Protein AF-A0A945G3K4-F1 (afdb_monomer_lite)

Radius of gyration: 19.33 Å; chains: 1; bounding box: 49×46×49 Å

Secondary structure (DSSP, 8-state):
-HHHHHH-HHHHHHHHHHHHHHHHHHHHHTT-TT-PPPEEEEEEEEEEEEGGG-STTBTTB--HHHHHHHHHHHHHHHTT-STTTTS-S--TTGGGEE---EEEEEESB-TTS-B--SEEEEEES-S-EETT----TT---STTGGG-GGGTS-PPP-TTT-EEEEEE-EEP-TTS----EEE--S---BSSSS-B-GGG-SEEEETTSSSSSTT--S-STHHHHHHHHHTTPPPSSB--SSS--S--SSSS-SSS---B--TTS-S--SBP-TT-----S--BTTTBSS-----TTBTTS--BS--BEEHHHHHHHHHHHHTTTHHHHT----EE-

Foldseek 3Di:
DVVVCVVDVQLVVLLVVLLVLLVVVCVVCVPVPPDDAAFEFEAAEEQEEAPVQPDELGDSNDHPVLLVQLQVQLQCQQQVVDPCPPPHQACQCSVQFDHLNYHYFAFQAALVGDGDRRYHYFHFNDPAFELPQCDDDPDRGRNCLLCDVVSRHHWDGPLLAYAYEYETAYDADPVRHDDQKAAAAFRQDCQDPVGHPCSRHHMYGYNLLAGDDSNRDADSLSNVQRVLRSLHDAALEDPDPPDLDQDDRPPQFLSFGGHYLPDSPGFAAEADHNPDFAQRDACPPVSDPGRGGGQCLDSSGNYGNRRGDGNSSSSSSVSSCVPRSVSSSVRPRDGDD

Structure (mmCIF, N/CA/C/O backbone):
data_AF-A0A945G3K4-F1
#
_entry.id   AF-A0A945G3K4-F1
#
loop_
_atom_site.group_PDB
_atom_site.id
_atom_site.type_symbol
_atom_site.label_atom_id
_atom_site.label_alt_id
_atom_site.label_comp_id
_atom_site.label_asym_id
_atom_site.label_entity_id
_atom_site.label_seq_id
_atom_site.pdbx_PDB_ins_code
_atom_site.Cartn_x
_atom_site.Cartn_y
_atom_site.Cartn_z
_atom_site.occupancy
_atom_site.B_iso_or_equiv
_atom_site.auth_seq_id
_atom_site.auth_comp_id
_atom_site.auth_asym_id
_atom_site.auth_atom_id
_atom_site.pdbx_PDB_model_num
ATOM 1 N N . MET A 1 1 ? 7.739 9.236 4.689 1.00 54.53 1 MET A N 1
ATOM 2 C CA . MET A 1 1 ? 8.440 8.050 5.243 1.00 54.53 1 MET A CA 1
ATOM 3 C C . MET A 1 1 ? 9.966 8.153 5.169 1.00 54.53 1 MET A C 1
ATOM 5 O O . MET A 1 1 ? 10.605 7.897 6.183 1.00 54.53 1 MET A O 1
ATOM 9 N N . ASN A 1 2 ? 10.562 8.560 4.041 1.00 58.28 2 ASN A N 1
ATOM 10 C CA . ASN A 1 2 ? 12.029 8.626 3.892 1.00 58.28 2 ASN A CA 1
ATOM 11 C C . ASN A 1 2 ? 12.730 9.495 4.945 1.00 58.28 2 ASN A C 1
ATOM 13 O O . ASN A 1 2 ? 13.767 9.113 5.476 1.00 58.28 2 ASN A O 1
ATOM 17 N N . ASN A 1 3 ? 12.067 10.560 5.392 1.00 65.62 3 ASN A N 1
ATOM 18 C CA . ASN A 1 3 ? 12.519 11.393 6.505 1.00 65.62 3 ASN A CA 1
ATOM 19 C C . ASN A 1 3 ? 12.708 10.621 7.836 1.00 65.62 3 ASN A C 1
ATOM 21 O O . ASN A 1 3 ? 13.611 10.939 8.603 1.00 65.62 3 ASN A O 1
ATOM 25 N N . GLU A 1 4 ? 11.883 9.605 8.140 1.00 72.81 4 GLU A N 1
ATOM 26 C CA . GLU A 1 4 ? 12.076 8.787 9.352 1.00 72.81 4 GLU A CA 1
ATOM 27 C C . GLU A 1 4 ? 13.235 7.792 9.196 1.00 72.81 4 GLU A C 1
ATOM 29 O O . GLU A 1 4 ? 13.971 7.590 10.158 1.00 72.81 4 GLU A O 1
ATOM 34 N N . ILE A 1 5 ? 13.433 7.207 8.007 1.00 77.69 5 ILE A N 1
ATOM 35 C CA . ILE A 1 5 ? 14.582 6.325 7.723 1.00 77.69 5 ILE A CA 1
ATOM 36 C C . ILE A 1 5 ? 15.894 7.116 7.813 1.00 77.69 5 ILE A C 1
ATOM 38 O O . ILE A 1 5 ? 16.845 6.664 8.438 1.00 77.69 5 ILE A O 1
ATOM 42 N N . GLU A 1 6 ? 15.940 8.327 7.254 1.00 74.38 6 GLU A N 1
ATOM 43 C CA . GLU A 1 6 ? 17.121 9.199 7.305 1.00 74.38 6 GLU A CA 1
ATOM 44 C C . GLU A 1 6 ? 17.464 9.668 8.726 1.00 74.38 6 GLU A C 1
ATOM 46 O O . GLU A 1 6 ? 18.633 9.870 9.054 1.00 74.38 6 GLU A O 1
ATOM 51 N N . LYS A 1 7 ? 16.450 9.844 9.581 1.00 78.19 7 LYS A N 1
ATOM 52 C CA . LYS A 1 7 ? 16.619 10.305 10.969 1.00 78.19 7 LYS A CA 1
ATOM 53 C C . LYS A 1 7 ? 16.801 9.174 11.980 1.00 78.19 7 LYS A C 1
ATOM 55 O O . LYS A 1 7 ? 17.173 9.459 13.119 1.00 78.19 7 LYS A O 1
ATOM 60 N N . ASN A 1 8 ? 16.538 7.924 11.601 1.00 83.88 8 ASN A N 1
ATOM 61 C CA . ASN A 1 8 ? 16.678 6.755 12.461 1.00 83.88 8 ASN A CA 1
ATOM 62 C C . ASN A 1 8 ? 17.731 5.789 11.894 1.00 83.88 8 ASN A C 1
ATOM 64 O O . ASN A 1 8 ? 17.443 4.959 11.033 1.00 83.88 8 ASN A O 1
ATOM 68 N N . GLU A 1 9 ? 18.950 5.880 12.430 1.00 89.19 9 GLU A N 1
ATOM 69 C CA . GLU A 1 9 ? 20.096 5.062 12.014 1.00 89.19 9 GLU A CA 1
ATOM 70 C C . GLU A 1 9 ? 19.831 3.554 12.158 1.00 89.19 9 GLU A C 1
ATOM 72 O O . GLU A 1 9 ? 20.148 2.788 11.253 1.00 89.19 9 GLU A O 1
ATOM 77 N N . GLU A 1 10 ? 19.167 3.128 13.236 1.00 90.56 10 GLU A N 1
ATOM 78 C CA . GLU A 1 10 ? 18.825 1.719 13.468 1.00 90.56 10 GLU A CA 1
ATOM 79 C C . GLU A 1 10 ? 17.830 1.197 12.421 1.00 90.56 10 GLU A C 1
ATOM 81 O O . GLU A 1 10 ? 17.966 0.081 11.916 1.00 90.56 10 GLU A O 1
ATOM 86 N N . TYR A 1 11 ? 16.846 2.017 12.041 1.00 90.81 11 TYR A N 1
ATOM 87 C CA . TYR A 1 11 ? 15.914 1.665 10.975 1.00 90.81 11 TYR A CA 1
ATOM 88 C C . TYR A 1 11 ? 16.631 1.572 9.619 1.00 90.81 11 TYR A C 1
ATOM 90 O O . TYR A 1 11 ? 16.437 0.604 8.883 1.00 90.81 11 TYR A O 1
ATOM 98 N N . LEU A 1 12 ? 17.515 2.522 9.304 1.00 89.69 12 LEU A N 1
ATOM 99 C CA . LEU A 1 12 ? 18.317 2.491 8.079 1.00 89.69 12 LEU A CA 1
ATOM 100 C C . LEU A 1 12 ? 19.212 1.242 7.999 1.00 89.69 12 LEU A C 1
ATOM 102 O O . LEU A 1 12 ? 19.303 0.609 6.945 1.00 89.69 12 LEU A O 1
ATOM 106 N N . GLU A 1 13 ? 19.863 0.864 9.099 1.00 91.94 13 GLU A N 1
ATOM 107 C CA . GLU A 1 13 ? 20.674 -0.354 9.174 1.00 91.94 13 GLU A CA 1
ATOM 108 C C . GLU A 1 13 ? 19.828 -1.616 8.975 1.00 91.94 13 GLU A C 1
ATOM 110 O O . GLU A 1 13 ? 20.207 -2.496 8.194 1.00 91.94 13 GLU A O 1
ATOM 115 N N . ASN A 1 14 ? 18.651 -1.685 9.608 1.00 93.19 14 ASN A N 1
ATOM 116 C CA . ASN A 1 14 ? 17.709 -2.782 9.400 1.00 93.19 14 ASN A CA 1
ATOM 117 C C . ASN A 1 14 ? 17.258 -2.874 7.939 1.00 93.19 14 ASN A C 1
ATOM 119 O O . ASN A 1 14 ? 17.268 -3.971 7.384 1.00 93.19 14 ASN A O 1
ATOM 123 N N . ARG A 1 15 ? 16.930 -1.748 7.286 1.00 91.44 15 ARG A N 1
ATOM 124 C CA . ARG A 1 15 ? 16.573 -1.725 5.856 1.00 91.44 15 ARG A CA 1
ATOM 125 C C . ARG A 1 15 ? 17.677 -2.305 4.984 1.00 91.44 15 ARG A C 1
ATOM 127 O O . ARG A 1 15 ? 17.411 -3.210 4.198 1.00 91.44 15 ARG A O 1
ATOM 134 N N . LYS A 1 16 ? 18.917 -1.844 5.159 1.00 91.62 16 LYS A N 1
ATOM 135 C CA . LYS A 1 16 ? 20.072 -2.337 4.388 1.00 91.62 16 LYS A CA 1
ATOM 136 C C . LYS A 1 16 ? 20.302 -3.830 4.591 1.00 91.62 16 LYS A C 1
ATOM 138 O O . LYS A 1 16 ? 20.565 -4.552 3.630 1.00 91.62 16 LYS A O 1
ATOM 143 N N . ARG A 1 17 ? 20.183 -4.301 5.835 1.00 93.75 17 ARG A N 1
ATOM 144 C CA . ARG A 1 17 ? 20.298 -5.725 6.163 1.00 93.75 17 ARG A CA 1
ATOM 145 C C . ARG A 1 17 ? 19.211 -6.545 5.466 1.00 93.75 17 ARG A C 1
ATOM 147 O O . ARG A 1 17 ? 19.541 -7.543 4.835 1.00 93.75 17 ARG A O 1
ATOM 154 N N . LEU A 1 18 ? 17.953 -6.112 5.542 1.00 94.19 18 LEU A N 1
ATOM 155 C CA . LEU A 1 18 ? 16.827 -6.815 4.923 1.00 94.19 18 LEU A CA 1
ATOM 156 C C . LEU A 1 18 ? 16.937 -6.858 3.397 1.00 94.19 18 LEU A C 1
ATOM 158 O O . LEU A 1 18 ? 16.751 -7.919 2.817 1.00 94.19 18 LEU A O 1
ATOM 162 N N . ILE A 1 19 ? 17.333 -5.759 2.747 1.00 92.69 19 ILE A N 1
ATOM 163 C CA . ILE A 1 19 ? 17.579 -5.741 1.295 1.00 92.69 19 ILE A CA 1
ATOM 164 C C . ILE A 1 19 ? 18.673 -6.756 0.918 1.00 92.69 19 ILE A C 1
ATOM 166 O O . ILE A 1 19 ? 18.541 -7.496 -0.055 1.00 92.69 19 ILE A O 1
ATOM 170 N N . ALA A 1 20 ? 19.752 -6.846 1.703 1.00 93.88 20 ALA A N 1
ATOM 171 C CA . ALA A 1 20 ? 20.801 -7.836 1.461 1.00 93.88 20 ALA A CA 1
ATOM 172 C C . ALA A 1 20 ? 20.302 -9.284 1.643 1.00 93.88 20 ALA A C 1
ATOM 174 O O . ALA A 1 20 ? 20.659 -10.161 0.853 1.00 93.88 20 ALA A O 1
ATOM 175 N N . GLU A 1 21 ? 19.477 -9.542 2.659 1.00 94.19 21 GLU A N 1
ATOM 176 C CA . GLU A 1 21 ? 18.847 -10.847 2.899 1.00 94.19 21 GLU A CA 1
ATOM 177 C C . GLU A 1 21 ? 17.884 -11.233 1.764 1.00 94.19 21 GLU A C 1
ATOM 179 O O . GLU A 1 21 ? 17.955 -12.357 1.257 1.00 94.19 21 GLU A O 1
ATOM 184 N N . ASP A 1 22 ? 17.065 -10.291 1.295 1.00 93.62 22 ASP A N 1
ATOM 185 C CA . ASP A 1 22 ? 16.127 -10.487 0.189 1.00 93.62 22 ASP A CA 1
ATOM 186 C C . ASP A 1 22 ? 16.869 -10.820 -1.112 1.00 93.62 22 ASP A C 1
ATOM 188 O O . ASP A 1 22 ? 16.550 -11.809 -1.778 1.00 93.62 22 ASP A O 1
ATOM 192 N N . LYS A 1 23 ? 17.953 -10.101 -1.429 1.00 91.88 23 LYS A N 1
ATOM 193 C CA . LYS A 1 23 ? 18.816 -10.415 -2.582 1.00 91.88 23 LYS A CA 1
ATOM 194 C C . LYS A 1 23 ? 19.432 -11.806 -2.497 1.00 91.88 23 LYS A C 1
ATOM 196 O O . LYS A 1 23 ? 19.527 -12.512 -3.506 1.00 91.88 23 LYS A O 1
ATOM 201 N N . LEU A 1 24 ? 19.874 -12.229 -1.312 1.00 92.69 24 LEU A N 1
ATOM 202 C CA . LEU A 1 24 ? 20.386 -13.587 -1.116 1.00 92.69 24 LEU A CA 1
ATOM 203 C C . LEU A 1 24 ? 19.287 -14.624 -1.364 1.00 92.69 24 LEU A C 1
ATOM 205 O O . LEU A 1 24 ? 19.540 -15.625 -2.042 1.00 92.69 24 LEU A O 1
ATOM 209 N N . TRP A 1 25 ? 18.074 -14.375 -0.871 1.00 91.94 25 TRP A N 1
ATOM 210 C CA . TRP A 1 25 ? 16.931 -15.252 -1.093 1.00 91.94 25 TRP A CA 1
ATOM 211 C C . TRP A 1 25 ? 16.562 -15.350 -2.579 1.00 91.94 25 TRP A C 1
ATOM 213 O O . TRP A 1 25 ? 16.406 -16.464 -3.087 1.00 91.94 25 TRP A O 1
ATOM 223 N N . ILE A 1 26 ? 16.490 -14.223 -3.295 1.00 90.88 26 ILE A N 1
ATOM 224 C CA . ILE A 1 26 ? 16.184 -14.173 -4.735 1.00 90.88 26 ILE A CA 1
ATOM 225 C C . ILE A 1 26 ? 17.216 -14.983 -5.523 1.00 90.88 26 ILE A C 1
ATOM 227 O O . ILE A 1 26 ? 16.850 -15.860 -6.308 1.00 90.88 26 ILE A O 1
ATOM 231 N N . ASN A 1 27 ? 18.508 -14.773 -5.258 1.00 89.88 27 ASN A N 1
ATOM 232 C CA . ASN A 1 27 ? 19.584 -15.502 -5.930 1.00 89.88 27 ASN A CA 1
ATOM 233 C C . ASN A 1 27 ? 19.486 -17.022 -5.717 1.00 89.88 27 ASN A C 1
ATOM 235 O O . ASN A 1 27 ? 19.675 -17.797 -6.658 1.00 89.88 27 ASN A O 1
ATOM 239 N N . GLN A 1 28 ? 19.136 -17.455 -4.502 1.00 89.12 28 GLN A N 1
ATOM 240 C CA . GLN A 1 28 ? 18.965 -18.872 -4.160 1.00 89.12 28 GLN A CA 1
ATOM 241 C C . GLN A 1 28 ? 17.692 -19.495 -4.759 1.00 89.12 28 GLN A C 1
ATOM 243 O O . GLN A 1 28 ? 17.653 -20.707 -4.971 1.00 89.12 28 GLN A O 1
ATOM 248 N N . ASN A 1 29 ? 16.668 -18.688 -5.058 1.00 85.38 29 ASN A N 1
ATOM 249 C CA . ASN A 1 29 ? 15.345 -19.148 -5.498 1.00 85.38 29 ASN A CA 1
ATOM 250 C C . ASN A 1 29 ? 14.984 -18.742 -6.942 1.00 85.38 29 ASN A C 1
ATOM 252 O O . ASN A 1 29 ? 13.860 -18.983 -7.388 1.00 85.38 29 ASN A O 1
ATOM 256 N N . SER A 1 30 ? 15.943 -18.214 -7.707 1.00 67.81 30 SER A N 1
ATOM 257 C CA . SER A 1 30 ? 15.798 -17.743 -9.098 1.00 67.81 30 SER A CA 1
ATOM 258 C C . SER A 1 30 ? 15.234 -18.785 -10.084 1.00 67.81 30 SER A C 1
ATOM 260 O O . SER A 1 30 ? 14.686 -18.435 -11.127 1.00 67.81 30 SER A O 1
ATOM 262 N N . THR A 1 31 ? 15.287 -20.079 -9.746 1.00 57.47 31 THR A N 1
ATOM 263 C CA . THR A 1 31 ? 14.755 -21.184 -10.571 1.00 57.47 31 THR A CA 1
ATOM 264 C C . THR A 1 31 ? 13.342 -21.650 -10.185 1.00 57.47 31 THR A C 1
ATOM 266 O O . THR A 1 31 ? 12.739 -22.442 -10.912 1.00 57.47 31 THR A O 1
ATOM 269 N N . ALA A 1 32 ? 12.757 -21.137 -9.094 1.00 57.16 32 ALA A N 1
ATOM 270 C CA . ALA A 1 32 ? 11.439 -21.546 -8.583 1.00 57.16 32 ALA A CA 1
ATOM 271 C C . ALA A 1 32 ? 10.236 -20.886 -9.305 1.00 57.16 32 ALA A C 1
ATOM 273 O O . ALA A 1 32 ? 9.089 -21.045 -8.887 1.00 57.16 32 ALA A O 1
ATOM 274 N N . SER A 1 33 ? 10.479 -20.159 -10.402 1.00 53.09 33 SER A N 1
ATOM 275 C CA . SER A 1 33 ? 9.513 -19.270 -11.076 1.00 53.09 33 SER A CA 1
ATOM 276 C C . SER A 1 33 ? 8.235 -19.948 -11.616 1.00 53.09 33 SER A C 1
ATOM 278 O O . SER A 1 33 ? 7.215 -19.291 -11.792 1.00 53.09 33 SER A O 1
ATOM 280 N N . ASN A 1 34 ? 8.202 -21.271 -11.814 1.00 50.31 34 ASN A N 1
ATOM 281 C CA . ASN A 1 34 ? 7.139 -21.874 -12.634 1.00 50.31 34 ASN A CA 1
ATOM 282 C C . ASN A 1 34 ? 5.886 -22.407 -11.916 1.00 50.31 34 ASN A C 1
ATOM 284 O O . ASN A 1 34 ? 4.964 -22.825 -12.613 1.00 50.31 34 ASN A O 1
ATOM 288 N N . LYS A 1 35 ? 5.790 -22.385 -10.577 1.00 54.34 35 LYS A N 1
ATOM 289 C CA . LYS A 1 35 ? 4.544 -22.709 -9.838 1.00 54.34 35 LYS A CA 1
ATOM 290 C C . LYS A 1 35 ? 4.520 -22.030 -8.465 1.00 54.34 35 LYS A C 1
ATOM 292 O O . LYS A 1 35 ? 4.836 -22.657 -7.456 1.00 54.34 35 LYS A O 1
ATOM 297 N N . ARG A 1 36 ? 4.139 -20.753 -8.419 1.00 71.69 36 ARG A N 1
ATOM 298 C CA . ARG A 1 36 ? 3.848 -20.057 -7.156 1.00 71.69 36 ARG A CA 1
ATOM 299 C C . ARG A 1 36 ? 2.401 -20.363 -6.760 1.00 71.69 36 ARG A C 1
ATOM 301 O O . ARG A 1 36 ? 1.503 -20.204 -7.581 1.00 71.69 36 ARG A O 1
ATOM 308 N N . SER A 1 37 ? 2.174 -20.849 -5.542 1.00 83.31 37 SER A N 1
ATOM 309 C CA . SER A 1 37 ? 0.830 -20.880 -4.953 1.00 83.31 37 SER A CA 1
ATOM 310 C C . SER A 1 37 ? 0.417 -19.462 -4.580 1.00 83.31 37 SER A C 1
ATOM 312 O O . SER A 1 37 ? 1.282 -18.663 -4.221 1.00 83.31 37 SER A O 1
ATOM 314 N N . THR A 1 38 ? -0.877 -19.160 -4.660 1.00 92.69 38 THR A N 1
ATOM 315 C CA . THR A 1 38 ? -1.405 -17.875 -4.193 1.00 92.69 38 THR A CA 1
ATOM 316 C C . THR A 1 38 ? -1.106 -17.719 -2.706 1.00 92.69 38 THR A C 1
ATOM 318 O O . THR A 1 38 ? -1.295 -18.666 -1.938 1.00 92.69 38 THR A O 1
ATOM 321 N N . ILE A 1 39 ? -0.567 -16.564 -2.318 1.00 95.44 39 ILE A N 1
ATOM 322 C CA . ILE A 1 39 ? -0.325 -16.222 -0.914 1.00 95.44 39 ILE A CA 1
ATOM 323 C C . ILE A 1 39 ? -1.485 -15.349 -0.452 1.00 95.44 39 ILE A C 1
ATOM 325 O O . ILE A 1 39 ? -1.662 -14.244 -0.961 1.00 95.44 39 ILE A O 1
ATOM 329 N N . THR A 1 40 ? -2.245 -15.841 0.521 1.00 97.56 40 THR A N 1
ATOM 330 C CA . THR A 1 40 ? -3.343 -15.087 1.124 1.00 97.56 40 THR A CA 1
ATOM 331 C C . THR A 1 40 ? -2.828 -14.276 2.313 1.00 97.56 40 THR A C 1
ATOM 333 O O . THR A 1 40 ? -2.261 -14.838 3.249 1.00 97.56 40 THR A O 1
ATOM 336 N N . ILE A 1 41 ? -3.028 -12.960 2.284 1.00 98.44 41 ILE A N 1
ATOM 337 C CA . ILE A 1 41 ? -2.636 -12.011 3.326 1.00 98.44 41 ILE A CA 1
ATOM 338 C C . ILE A 1 41 ? -3.884 -11.607 4.125 1.00 98.44 41 ILE A C 1
ATOM 340 O O . ILE A 1 41 ? -4.796 -10.989 3.564 1.00 98.44 41 ILE A O 1
ATOM 344 N N . PRO A 1 42 ? -3.951 -11.922 5.432 1.00 98.44 42 PRO A N 1
ATOM 345 C CA . PRO A 1 42 ? -5.035 -11.456 6.287 1.00 98.44 42 PRO A CA 1
ATOM 346 C C . PRO A 1 42 ? -4.940 -9.947 6.494 1.00 98.44 42 PRO A C 1
ATOM 348 O O . PRO A 1 42 ? -3.909 -9.450 6.952 1.00 98.44 42 PRO A O 1
ATOM 351 N N . ILE A 1 43 ? -6.018 -9.223 6.202 1.00 98.69 43 ILE A N 1
ATOM 352 C CA . ILE A 1 43 ? -6.080 -7.770 6.385 1.00 98.69 43 ILE A CA 1
ATOM 353 C C . ILE A 1 43 ? -7.102 -7.380 7.453 1.00 98.69 43 ILE A C 1
ATOM 355 O O . ILE A 1 43 ? -8.110 -8.063 7.665 1.00 98.69 43 ILE A O 1
ATOM 359 N N . VAL A 1 44 ? -6.859 -6.240 8.091 1.00 98.81 44 VAL A N 1
ATOM 360 C CA . VAL A 1 44 ? -7.841 -5.521 8.903 1.00 98.81 44 VAL A CA 1
ATOM 361 C C . VAL A 1 44 ? -7.896 -4.065 8.452 1.00 98.81 44 VAL A C 1
ATOM 363 O O . VAL A 1 44 ? -6.862 -3.424 8.266 1.00 98.81 44 VAL A O 1
ATOM 366 N N . VAL A 1 45 ? -9.109 -3.544 8.267 1.00 98.88 45 VAL A N 1
ATOM 367 C CA . VAL A 1 45 ? -9.347 -2.153 7.874 1.00 98.88 45 VAL A CA 1
ATOM 368 C C . VAL A 1 45 ? -9.880 -1.368 9.067 1.00 98.88 45 VAL A C 1
ATOM 370 O O . VAL A 1 45 ? -10.990 -1.595 9.553 1.00 98.88 45 VAL A O 1
ATOM 373 N N . HIS A 1 46 ? -9.089 -0.411 9.533 1.00 98.88 46 HIS A N 1
ATOM 374 C CA . HIS A 1 46 ? -9.416 0.493 10.620 1.00 98.88 46 HIS A CA 1
ATOM 375 C C . HIS A 1 46 ? -9.971 1.810 10.073 1.00 98.88 46 HIS A C 1
ATOM 377 O O . HIS A 1 46 ? -9.220 2.724 9.741 1.00 98.88 46 HIS A O 1
ATOM 383 N N . VAL A 1 47 ? -11.297 1.937 10.000 1.00 98.81 47 VAL A N 1
ATOM 384 C CA . VAL A 1 47 ? -11.945 3.200 9.624 1.00 98.81 47 VAL A CA 1
ATOM 385 C C . VAL A 1 47 ? -11.979 4.129 10.832 1.00 98.81 47 VAL A C 1
ATOM 387 O O . VAL A 1 47 ? -12.688 3.872 11.806 1.00 98.81 47 VAL A O 1
ATOM 390 N N . ILE A 1 48 ? -11.254 5.240 10.761 1.00 98.56 48 ILE A N 1
ATOM 391 C CA . ILE A 1 48 ? -11.279 6.287 11.783 1.00 98.56 48 ILE A CA 1
ATOM 392 C C . ILE A 1 48 ? -12.089 7.453 11.237 1.00 98.56 48 ILE A C 1
ATOM 394 O O . ILE A 1 48 ? -11.712 8.096 10.258 1.00 98.56 48 ILE A O 1
ATOM 398 N N . HIS A 1 49 ? -13.221 7.730 11.876 1.00 98.19 49 HIS A N 1
ATOM 399 C CA . HIS A 1 49 ? -14.197 8.678 11.362 1.00 98.19 49 HIS A CA 1
ATOM 400 C C . HIS A 1 49 ? -14.536 9.767 12.372 1.00 98.19 49 HIS A C 1
ATOM 402 O O . HIS A 1 49 ? -14.489 9.572 13.584 1.00 98.19 49 HIS A O 1
ATOM 408 N N . ARG A 1 50 ? -14.958 10.929 11.871 1.00 97.75 50 ARG A N 1
ATOM 409 C CA . ARG A 1 50 ? -15.388 12.036 12.727 1.00 97.75 50 ARG A CA 1
ATOM 410 C C . ARG A 1 50 ? -16.656 11.639 13.475 1.00 97.75 50 ARG A C 1
ATOM 412 O O . ARG A 1 50 ? -17.536 10.983 12.911 1.00 97.75 50 ARG A O 1
ATOM 419 N N . THR A 1 51 ? -16.805 12.101 14.712 1.00 96.94 51 THR A N 1
ATOM 420 C CA . THR A 1 51 ? -18.009 11.838 15.523 1.00 96.94 51 THR A CA 1
ATOM 421 C C . THR A 1 51 ? -19.305 12.306 14.846 1.00 96.94 51 THR A C 1
ATOM 423 O O . THR A 1 51 ? -20.343 11.662 14.984 1.00 96.94 51 THR A O 1
ATOM 426 N N . ASN A 1 52 ? -19.269 13.391 14.063 1.00 96.19 52 ASN A N 1
ATOM 427 C CA . ASN A 1 52 ? -20.432 13.879 13.307 1.00 96.19 52 ASN A CA 1
ATOM 428 C C . ASN A 1 52 ? -20.731 13.074 12.021 1.00 96.19 52 ASN A C 1
ATOM 430 O O . ASN A 1 52 ? -21.752 13.312 11.382 1.00 96.19 52 ASN A O 1
ATOM 434 N N . HIS A 1 53 ? -19.889 12.102 11.666 1.00 96.56 53 HIS A N 1
ATOM 435 C CA . HIS A 1 53 ? -20.078 11.148 10.571 1.00 96.56 53 HIS A CA 1
ATOM 436 C C . HIS A 1 53 ? -20.478 9.760 11.112 1.00 96.56 53 HIS A C 1
ATOM 438 O O . HIS A 1 53 ? -19.963 8.733 10.690 1.00 96.56 53 HIS A O 1
ATOM 444 N N . ALA A 1 54 ? -21.379 9.703 12.095 1.00 95.19 54 ALA A N 1
ATOM 445 C CA . ALA A 1 54 ? -21.698 8.459 12.807 1.00 95.19 54 ALA A CA 1
ATOM 446 C C . ALA A 1 54 ? -22.334 7.359 11.931 1.00 95.19 54 ALA A C 1
ATOM 448 O O . ALA A 1 54 ? -22.218 6.179 12.251 1.00 95.19 54 ALA A O 1
ATOM 449 N N . ASN A 1 55 ? -22.989 7.725 10.826 1.00 97.56 55 ASN A N 1
ATOM 450 C CA . ASN A 1 55 ? -23.625 6.762 9.929 1.00 97.56 55 ASN A CA 1
ATOM 451 C C . ASN A 1 55 ? -22.605 6.170 8.949 1.00 97.56 55 ASN A C 1
ATOM 453 O O . ASN A 1 55 ? -21.890 6.912 8.277 1.00 97.56 55 ASN A O 1
ATOM 457 N N . ILE A 1 56 ? -22.596 4.843 8.819 1.00 98.12 56 ILE A N 1
ATOM 458 C CA . ILE A 1 56 ? -21.807 4.137 7.802 1.00 98.12 56 ILE A CA 1
ATOM 459 C C . ILE A 1 56 ? -22.244 4.596 6.401 1.00 98.12 56 ILE A C 1
ATOM 461 O O . ILE A 1 56 ? -23.436 4.716 6.120 1.00 98.12 56 ILE A O 1
ATOM 465 N N . GLY A 1 57 ? -21.271 4.848 5.526 1.00 96.50 57 GLY A N 1
ATOM 466 C CA . GLY A 1 57 ? -21.470 5.399 4.185 1.00 96.50 57 GLY A CA 1
ATOM 467 C C . GLY A 1 57 ? -21.581 6.926 4.138 1.00 96.50 57 GLY A C 1
ATOM 468 O O . GLY A 1 57 ? -21.926 7.468 3.091 1.00 96.50 57 GLY A O 1
ATOM 469 N N . SER A 1 58 ? -21.307 7.630 5.242 1.00 94.44 58 SER A N 1
ATOM 470 C CA . SER A 1 58 ? -21.378 9.092 5.311 1.00 94.44 58 SER A CA 1
ATOM 471 C C . SER A 1 58 ? -20.030 9.701 5.682 1.00 94.44 58 SER A C 1
ATOM 473 O O . SER A 1 58 ? -19.458 9.378 6.722 1.00 94.44 58 SER A O 1
ATOM 475 N N . GLY A 1 59 ? -19.562 10.658 4.878 1.00 94.69 59 GLY A N 1
ATOM 476 C CA . GLY A 1 59 ? -18.313 11.378 5.128 1.00 94.69 59 GLY A CA 1
ATOM 477 C C . GLY A 1 59 ? -17.124 10.427 5.298 1.00 94.69 59 GLY A C 1
ATOM 478 O O . GLY A 1 59 ? -16.898 9.551 4.471 1.00 94.69 59 GLY A O 1
ATOM 479 N N . THR A 1 60 ? -16.391 10.586 6.398 1.00 96.81 60 THR A N 1
ATOM 480 C CA . THR A 1 60 ? -15.194 9.789 6.726 1.00 96.81 60 THR A CA 1
ATOM 481 C C . THR A 1 60 ? -15.514 8.386 7.253 1.00 96.81 60 THR A C 1
ATOM 483 O O . THR A 1 60 ? -14.618 7.565 7.396 1.00 96.81 60 THR A O 1
ATOM 486 N N . ASN A 1 61 ? -16.787 8.067 7.512 1.00 98.25 61 ASN A N 1
ATOM 487 C CA . ASN A 1 61 ? -17.220 6.730 7.916 1.00 98.25 61 ASN A CA 1
ATOM 488 C C . ASN A 1 61 ? -17.658 5.928 6.684 1.00 98.25 61 ASN A C 1
ATOM 490 O O . ASN A 1 61 ? -18.846 5.689 6.475 1.00 98.25 61 ASN A O 1
ATOM 494 N N . ILE A 1 62 ? -16.699 5.569 5.827 1.00 98.44 62 ILE A N 1
ATOM 495 C CA . ILE A 1 62 ? -16.948 4.932 4.521 1.00 98.44 62 ILE A CA 1
ATOM 496 C C . ILE A 1 62 ? -17.709 3.603 4.639 1.00 98.44 62 ILE A C 1
ATOM 498 O O . ILE A 1 62 ? -17.624 2.926 5.661 1.00 98.44 62 ILE A O 1
ATOM 502 N N . SER A 1 63 ? -18.476 3.217 3.618 1.00 98.50 63 SER A N 1
ATOM 503 C CA . SER A 1 63 ? -19.275 1.982 3.666 1.00 98.50 63 SER A CA 1
ATOM 504 C C . SER A 1 63 ? -18.426 0.713 3.541 1.00 98.50 63 SER A C 1
ATOM 506 O O . SER A 1 63 ? -17.322 0.752 3.004 1.00 98.50 63 SER A O 1
ATOM 508 N N . ASP A 1 64 ? -18.975 -0.422 3.982 1.00 98.44 64 ASP A N 1
ATOM 509 C CA . ASP A 1 64 ? -18.361 -1.741 3.769 1.00 98.44 64 ASP A CA 1
ATOM 510 C C . ASP A 1 64 ? -18.198 -2.039 2.268 1.00 98.44 64 ASP A C 1
ATOM 512 O O . ASP A 1 64 ? -17.127 -2.450 1.844 1.00 98.44 64 ASP A O 1
ATOM 516 N N . ALA A 1 65 ? -19.193 -1.699 1.439 1.00 98.50 65 ALA A N 1
ATOM 517 C CA . ALA A 1 65 ? -19.120 -1.885 -0.014 1.00 98.50 65 ALA A CA 1
ATOM 518 C C . ALA A 1 65 ? -17.942 -1.129 -0.654 1.00 98.50 65 ALA A C 1
ATOM 520 O O . ALA A 1 65 ? -17.359 -1.590 -1.630 1.00 98.50 65 ALA A O 1
ATOM 521 N N . ARG A 1 66 ? -17.581 0.043 -0.114 1.00 98.31 66 ARG A N 1
ATOM 522 C CA . ARG A 1 66 ? -16.421 0.807 -0.586 1.00 98.31 66 ARG A CA 1
ATOM 523 C C . ARG A 1 66 ? -15.098 0.163 -0.163 1.00 98.31 66 ARG A C 1
ATOM 525 O O . ARG A 1 66 ? -14.127 0.232 -0.908 1.00 98.31 66 ARG A O 1
ATOM 532 N N . ILE A 1 67 ? -15.071 -0.472 1.007 1.00 98.75 67 ILE A N 1
ATOM 533 C CA . ILE A 1 67 ? -13.921 -1.250 1.478 1.00 98.75 67 ILE A CA 1
ATOM 534 C C . ILE A 1 67 ? -13.748 -2.510 0.622 1.00 98.75 67 ILE A C 1
ATOM 536 O O . ILE A 1 67 ? -12.650 -2.778 0.149 1.00 98.75 67 ILE A O 1
ATOM 540 N N . GLU A 1 68 ? -14.834 -3.235 0.357 1.00 98.38 68 GLU A N 1
ATOM 541 C CA . GLU A 1 68 ? -14.851 -4.403 -0.533 1.00 98.38 68 GLU A CA 1
ATOM 542 C C . GLU A 1 68 ? -14.416 -4.044 -1.962 1.00 98.38 68 GLU A C 1
ATOM 544 O O . GLU A 1 68 ? -13.656 -4.787 -2.577 1.00 98.38 68 GLU A O 1
ATOM 549 N N . ASP A 1 69 ? -14.833 -2.883 -2.480 1.00 98.62 69 ASP A N 1
ATOM 550 C CA . ASP A 1 69 ? -14.388 -2.383 -3.784 1.00 98.62 69 ASP A CA 1
ATOM 551 C C . ASP A 1 69 ? -12.875 -2.113 -3.829 1.00 98.62 69 ASP A C 1
ATOM 553 O O . ASP A 1 69 ? -12.215 -2.501 -4.790 1.00 98.62 69 ASP A O 1
ATOM 557 N N . ALA A 1 70 ? -12.306 -1.514 -2.778 1.00 98.56 70 ALA A N 1
ATOM 558 C CA . ALA A 1 70 ? -10.858 -1.330 -2.675 1.00 98.56 70 ALA A CA 1
ATOM 559 C C . ALA A 1 70 ? -10.119 -2.679 -2.643 1.00 98.56 70 ALA A C 1
ATOM 561 O O . ALA A 1 70 ? -9.129 -2.859 -3.344 1.00 98.56 70 ALA A O 1
ATOM 562 N N . ILE A 1 71 ? -10.630 -3.653 -1.884 1.00 98.69 71 ILE A N 1
ATOM 563 C CA . ILE A 1 71 ? -10.043 -4.999 -1.789 1.00 98.69 71 ILE A CA 1
ATOM 564 C C . ILE A 1 71 ? -10.126 -5.742 -3.127 1.00 98.69 71 ILE A C 1
ATOM 566 O O . ILE A 1 71 ? -9.176 -6.424 -3.508 1.00 98.69 71 ILE A O 1
ATOM 570 N N . ARG A 1 72 ? -11.224 -5.584 -3.876 1.00 98.56 72 ARG A N 1
ATOM 571 C CA . ARG A 1 72 ? -11.345 -6.114 -5.240 1.00 98.56 72 ARG A CA 1
ATOM 572 C C . ARG A 1 72 ? -10.228 -5.576 -6.140 1.00 98.56 72 ARG A C 1
ATOM 574 O O . ARG A 1 72 ? -9.581 -6.373 -6.809 1.00 98.56 72 ARG A O 1
ATOM 581 N N . ILE A 1 73 ? -9.983 -4.263 -6.124 1.00 98.50 73 ILE A N 1
ATOM 582 C CA . ILE A 1 73 ? -8.924 -3.619 -6.925 1.00 98.50 73 ILE A CA 1
ATOM 583 C C . ILE A 1 73 ? -7.540 -4.126 -6.503 1.00 98.50 73 ILE A C 1
ATOM 585 O O . ILE A 1 73 ? -6.753 -4.519 -7.358 1.00 98.50 73 ILE A O 1
ATOM 589 N N . LEU A 1 74 ? -7.274 -4.219 -5.194 1.00 98.38 74 LEU A N 1
ATOM 590 C CA . LEU A 1 74 ? -6.035 -4.812 -4.680 1.00 98.38 74 LEU A CA 1
ATOM 591 C C . LEU A 1 74 ? -5.826 -6.232 -5.223 1.00 98.38 74 LEU A C 1
ATOM 593 O O . LEU A 1 74 ? -4.758 -6.559 -5.731 1.00 98.38 74 LEU A O 1
ATOM 5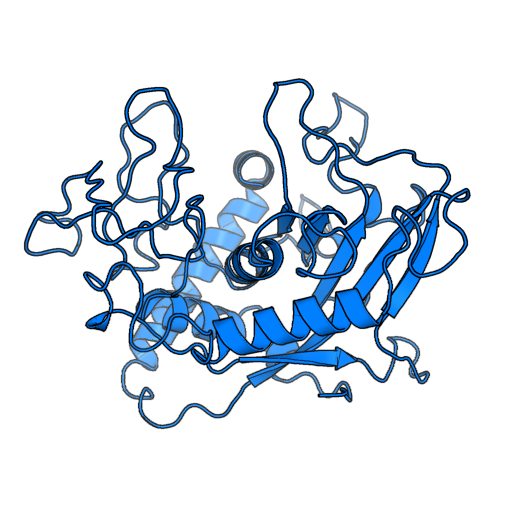97 N N . ASN A 1 75 ? -6.852 -7.080 -5.155 1.00 98.62 75 ASN A N 1
ATOM 598 C CA . ASN A 1 75 ? -6.763 -8.449 -5.656 1.00 98.62 75 ASN A CA 1
ATOM 599 C C . ASN A 1 75 ? -6.582 -8.508 -7.175 1.00 98.62 75 ASN A C 1
ATOM 601 O O . ASN A 1 75 ? -5.857 -9.372 -7.663 1.00 98.62 75 ASN A O 1
ATOM 605 N N . GLU A 1 76 ? -7.183 -7.593 -7.929 1.00 98.50 76 GLU A N 1
ATOM 606 C CA . GLU A 1 76 ? -6.980 -7.470 -9.373 1.00 98.50 76 GLU A CA 1
ATOM 607 C C . GLU A 1 76 ? -5.527 -7.100 -9.720 1.00 98.50 76 GLU A C 1
ATOM 609 O O . GLU A 1 76 ? -4.888 -7.798 -10.514 1.00 98.50 76 GLU A O 1
ATOM 614 N N . ASP A 1 77 ? -4.977 -6.071 -9.074 1.00 98.62 77 ASP A N 1
ATOM 615 C CA . ASP A 1 77 ? -3.617 -5.576 -9.311 1.00 98.62 77 ASP A CA 1
ATOM 616 C C . ASP A 1 77 ? -2.551 -6.613 -8.905 1.00 98.62 77 ASP A C 1
ATOM 618 O O . ASP A 1 77 ? -1.618 -6.903 -9.660 1.00 98.62 77 ASP A O 1
ATOM 622 N N . TYR A 1 78 ? -2.713 -7.257 -7.743 1.00 98.56 78 TYR A N 1
ATOM 623 C CA . TYR A 1 78 ? -1.750 -8.232 -7.218 1.00 98.56 78 TYR A CA 1
ATOM 624 C C . TYR A 1 78 ? -1.895 -9.655 -7.779 1.00 98.56 78 TYR A C 1
ATOM 626 O O . TYR A 1 78 ? -1.035 -10.508 -7.535 1.00 98.56 78 TYR A O 1
ATOM 634 N N . SER A 1 79 ? -2.938 -9.917 -8.570 1.00 97.12 79 SER A N 1
ATOM 635 C CA . SER A 1 79 ? -3.084 -11.154 -9.350 1.00 97.12 79 SER A CA 1
ATOM 636 C C . SER A 1 79 ? -2.890 -10.948 -10.855 1.00 97.12 79 SER A C 1
ATOM 638 O O . SER A 1 79 ? -3.000 -11.917 -11.617 1.00 97.12 79 SER A O 1
ATOM 640 N N . LYS A 1 80 ? -2.578 -9.714 -11.293 1.00 96.38 80 LYS A N 1
ATOM 641 C CA . LYS A 1 80 ? -2.466 -9.324 -12.709 1.00 96.38 80 LYS A CA 1
ATOM 642 C C . LYS A 1 80 ? -3.743 -9.664 -13.495 1.00 96.38 80 LYS A C 1
ATOM 644 O O . LYS A 1 80 ? -3.703 -10.193 -14.609 1.00 96.38 80 LYS A O 1
ATOM 649 N N . THR A 1 81 ? -4.891 -9.411 -12.876 1.00 97.12 81 THR A N 1
ATOM 650 C CA . THR A 1 81 ? -6.225 -9.545 -13.482 1.00 97.12 81 THR A CA 1
ATOM 651 C C . THR A 1 81 ? -6.942 -8.202 -13.614 1.00 97.12 81 THR A C 1
ATOM 653 O O . THR A 1 81 ? -8.109 -8.162 -14.003 1.00 97.12 81 THR A O 1
ATOM 656 N N . ASN A 1 82 ? -6.229 -7.104 -13.349 1.00 97.06 82 ASN A N 1
ATOM 657 C CA . ASN A 1 82 ? -6.709 -5.744 -13.530 1.00 97.06 82 ASN A CA 1
ATOM 658 C C . ASN A 1 82 ? -7.123 -5.449 -14.986 1.00 97.06 82 ASN A C 1
ATOM 660 O O . ASN A 1 82 ? -6.556 -6.027 -15.923 1.00 97.06 82 ASN A O 1
ATOM 664 N N . PRO A 1 83 ? -8.105 -4.550 -15.203 1.00 96.06 83 PRO A N 1
ATOM 665 C CA . PRO A 1 83 ? -8.768 -4.380 -16.500 1.00 96.06 83 PRO A CA 1
ATOM 666 C C . PRO A 1 83 ? -7.860 -3.966 -17.663 1.00 96.06 83 PRO A C 1
ATOM 668 O O . PRO A 1 83 ? -8.201 -4.205 -18.822 1.00 96.06 83 PRO A O 1
ATOM 671 N N . GLU A 1 84 ? -6.722 -3.330 -17.383 1.00 95.31 84 GLU A N 1
ATOM 672 C CA . GLU A 1 84 ? -5.758 -2.923 -18.404 1.00 95.31 84 GLU A CA 1
ATOM 673 C C . GLU A 1 84 ? -5.035 -4.125 -19.026 1.00 95.31 84 GLU A C 1
ATOM 675 O O . GLU A 1 84 ? -4.599 -4.055 -20.174 1.00 95.31 84 GLU A O 1
ATOM 680 N N . PHE A 1 85 ? -4.912 -5.252 -18.321 1.00 93.06 85 PHE A N 1
ATOM 681 C CA . PHE A 1 85 ? -4.220 -6.430 -18.836 1.00 93.06 85 PHE A CA 1
ATOM 682 C C . PHE A 1 85 ? -5.149 -7.307 -19.712 1.00 93.06 85 PHE A C 1
ATOM 684 O O . PHE A 1 85 ? -6.300 -7.545 -19.349 1.00 93.06 85 PHE A O 1
ATOM 691 N N . PRO A 1 86 ? -4.695 -7.848 -20.869 1.00 93.38 86 PRO A N 1
ATOM 692 C CA . PRO A 1 86 ? -3.354 -7.762 -21.459 1.00 93.38 86 PRO A CA 1
ATOM 693 C C . PRO A 1 86 ? -3.164 -6.618 -22.469 1.00 93.38 86 PRO A C 1
ATOM 695 O O . PRO A 1 86 ? -2.160 -6.613 -23.180 1.00 93.38 86 PRO A O 1
ATOM 698 N N . ASN A 1 87 ? -4.113 -5.683 -22.583 1.00 95.31 87 ASN A N 1
ATOM 699 C CA . ASN A 1 87 ? -4.114 -4.629 -23.605 1.00 95.31 87 ASN A CA 1
ATOM 700 C C . ASN A 1 87 ? -4.060 -3.221 -22.977 1.00 95.31 87 ASN A C 1
ATOM 702 O O . ASN A 1 87 ? -5.026 -2.463 -23.112 1.00 95.31 87 ASN A O 1
ATOM 706 N N . PRO A 1 88 ? -2.960 -2.860 -22.293 1.00 95.12 88 PRO A N 1
ATOM 707 C CA . PRO A 1 88 ? -2.872 -1.587 -21.594 1.00 95.12 88 PRO A CA 1
ATOM 708 C C . PRO A 1 88 ? -2.764 -0.405 -22.572 1.00 95.12 88 PRO A C 1
ATOM 710 O O . PRO A 1 88 ? -2.320 -0.586 -23.712 1.00 95.12 88 PRO A O 1
ATOM 713 N N . PRO A 1 89 ? -3.101 0.827 -22.138 1.00 91.31 89 PRO A N 1
ATOM 714 C CA . PRO A 1 89 ? -2.988 2.030 -22.968 1.00 91.31 89 PRO A CA 1
ATOM 715 C C . PRO A 1 89 ? -1.577 2.272 -23.527 1.00 91.31 89 PRO A C 1
ATOM 717 O O . PRO A 1 89 ? -1.433 2.729 -24.662 1.00 91.31 89 PRO A O 1
ATOM 720 N N . ARG A 1 90 ? -0.543 1.944 -22.744 1.00 94.75 90 ARG A N 1
ATOM 721 C CA . ARG A 1 90 ? 0.873 1.913 -23.135 1.00 94.75 90 ARG A CA 1
ATOM 722 C C . ARG A 1 90 ? 1.397 0.502 -22.896 1.00 94.75 90 ARG A C 1
ATOM 724 O O . ARG A 1 90 ? 1.226 -0.027 -21.807 1.00 94.75 90 ARG A O 1
ATOM 731 N N . ASN A 1 91 ? 2.010 -0.109 -23.908 1.00 93.38 91 ASN A N 1
ATOM 732 C CA . ASN A 1 91 ? 2.441 -1.512 -23.869 1.00 93.38 91 ASN A CA 1
ATOM 733 C C . ASN A 1 91 ? 3.966 -1.701 -23.937 1.00 93.38 91 ASN A C 1
ATOM 735 O O . ASN A 1 91 ? 4.423 -2.834 -24.095 1.00 93.38 91 ASN A O 1
ATOM 739 N N . THR A 1 92 ? 4.738 -0.619 -23.800 1.00 94.19 92 THR A N 1
ATOM 740 C CA . THR A 1 92 ? 6.208 -0.613 -23.861 1.00 94.19 92 THR A CA 1
ATOM 741 C C . THR A 1 92 ? 6.827 -1.649 -22.921 1.00 94.19 92 THR A C 1
ATOM 743 O O . THR A 1 92 ? 7.723 -2.379 -23.339 1.00 94.19 92 THR A O 1
ATOM 746 N N . PHE A 1 93 ? 6.305 -1.771 -21.694 1.00 94.62 93 PHE A N 1
ATOM 747 C CA . PHE A 1 93 ? 6.832 -2.677 -20.667 1.00 94.62 93 PHE A CA 1
ATOM 748 C C . PHE A 1 93 ? 5.978 -3.931 -20.418 1.00 94.62 93 PHE A C 1
ATOM 750 O O . PHE A 1 93 ? 6.165 -4.635 -19.426 1.00 94.62 93 PHE A O 1
ATOM 757 N N . LEU A 1 94 ? 5.082 -4.293 -21.348 1.00 94.94 94 LEU A N 1
ATOM 758 C CA . LEU A 1 94 ? 4.186 -5.449 -21.191 1.00 94.94 94 LEU A CA 1
ATOM 759 C C . LEU A 1 94 ? 4.924 -6.777 -20.949 1.00 94.94 94 LEU A C 1
ATOM 761 O O . LEU A 1 94 ? 4.435 -7.622 -20.199 1.00 94.94 94 LEU A O 1
ATOM 765 N N . SER A 1 95 ? 6.103 -6.969 -21.547 1.00 94.56 95 SER A N 1
ATOM 766 C CA . SER A 1 95 ? 6.927 -8.166 -21.324 1.00 94.56 95 SER A CA 1
ATOM 767 C C . SER A 1 95 ? 7.569 -8.219 -19.937 1.00 94.56 95 SER A C 1
ATOM 769 O O . SER A 1 95 ? 7.845 -9.314 -19.446 1.00 94.56 95 SER A O 1
ATOM 771 N N . SER A 1 96 ? 7.787 -7.062 -19.311 1.00 93.62 96 SER A N 1
ATOM 772 C CA . SER A 1 96 ? 8.380 -6.937 -17.975 1.00 93.62 96 SER A CA 1
ATOM 773 C C . SER A 1 96 ? 7.340 -7.054 -16.861 1.00 93.62 96 SER A C 1
ATOM 775 O O . SER A 1 96 ? 7.698 -7.166 -15.701 1.00 93.62 96 SER A O 1
ATOM 777 N N . SER A 1 97 ? 6.046 -7.056 -17.194 1.00 95.31 97 SER A N 1
ATOM 778 C CA . SER A 1 97 ? 4.963 -7.158 -16.216 1.00 95.31 97 SER A CA 1
ATOM 779 C C . SER A 1 97 ? 4.940 -8.517 -15.500 1.00 95.31 97 SER A C 1
ATOM 781 O O . SER A 1 97 ? 4.690 -9.558 -16.123 1.00 95.31 97 SER A O 1
ATOM 783 N N . GLY A 1 98 ? 5.103 -8.488 -14.177 1.00 95.12 98 GLY A N 1
ATOM 784 C CA . GLY A 1 98 ? 5.048 -9.636 -13.275 1.00 95.12 98 GLY A CA 1
ATOM 785 C C . GLY A 1 98 ? 3.665 -9.863 -12.655 1.00 95.12 98 GLY A C 1
ATOM 786 O O . GLY A 1 98 ? 2.842 -8.957 -12.578 1.00 95.12 98 GLY A O 1
ATOM 787 N N . ASN A 1 99 ? 3.400 -11.098 -12.215 1.00 96.06 99 ASN A N 1
ATOM 788 C CA . ASN A 1 99 ? 2.223 -11.433 -11.404 1.00 96.06 99 ASN A CA 1
ATOM 789 C C . ASN A 1 99 ? 2.663 -11.730 -9.957 1.00 96.06 99 ASN A C 1
ATOM 791 O O . ASN A 1 99 ? 3.310 -12.767 -9.748 1.00 96.06 99 ASN A O 1
ATOM 795 N N . PRO A 1 100 ? 2.326 -10.868 -8.976 1.00 96.12 100 PRO A N 1
ATOM 796 C CA . PRO A 1 100 ? 2.628 -11.124 -7.568 1.00 96.12 100 PRO A CA 1
ATOM 797 C C . PRO A 1 100 ? 1.985 -12.408 -7.021 1.00 96.12 100 PRO A C 1
ATOM 799 O O . PRO A 1 100 ? 2.575 -13.071 -6.168 1.00 96.12 100 PRO A O 1
ATOM 802 N N . ASN A 1 101 ? 0.820 -12.792 -7.555 1.00 95.75 101 ASN A N 1
ATOM 803 C CA . ASN A 1 101 ? -0.000 -13.918 -7.112 1.00 95.75 101 ASN A CA 1
ATOM 804 C C . ASN A 1 101 ? -0.311 -13.852 -5.606 1.00 95.75 101 ASN A C 1
ATOM 806 O O . ASN A 1 101 ? -0.146 -14.835 -4.874 1.00 95.75 101 ASN A O 1
ATOM 810 N N . LEU A 1 102 ? -0.726 -12.667 -5.156 1.00 97.69 102 LEU A N 1
ATOM 811 C CA . LEU A 1 102 ? -1.186 -12.415 -3.792 1.00 97.69 102 LEU A CA 1
ATOM 812 C C . LEU A 1 102 ? -2.701 -12.208 -3.782 1.00 97.69 102 LEU A C 1
ATOM 814 O O . LEU A 1 102 ? -3.277 -11.734 -4.760 1.00 97.69 102 LEU A O 1
ATOM 818 N N . GLU A 1 103 ? -3.322 -12.554 -2.662 1.00 97.81 103 GLU A N 1
ATOM 819 C CA . GLU A 1 103 ? -4.741 -12.335 -2.395 1.00 97.81 103 GLU A CA 1
ATOM 820 C C . GLU A 1 103 ? -4.896 -11.722 -0.999 1.00 97.81 103 GLU A C 1
ATOM 822 O O . GLU A 1 103 ? -4.319 -12.209 -0.031 1.00 97.81 103 GLU A O 1
ATOM 827 N N . PHE A 1 104 ? -5.659 -10.646 -0.876 1.00 98.62 104 PHE A N 1
ATOM 828 C CA . PHE A 1 104 ? -5.923 -9.928 0.363 1.00 98.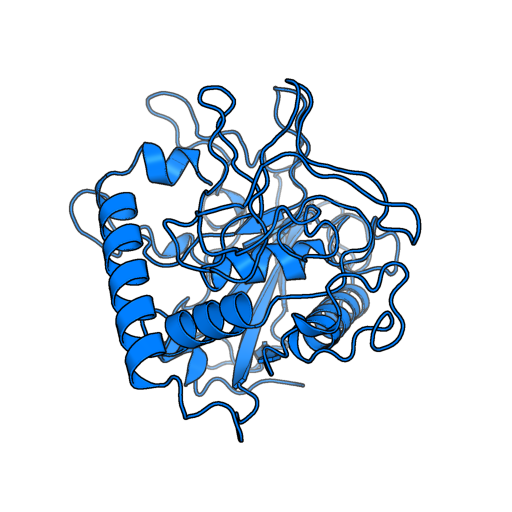62 104 PHE A CA 1
ATOM 829 C C . PHE A 1 104 ? -7.355 -10.192 0.796 1.00 98.62 104 PHE A C 1
ATOM 831 O O . PHE A 1 104 ? -8.296 -9.965 0.030 1.00 98.62 104 PHE A O 1
ATOM 838 N N . CYS A 1 105 ? -7.519 -10.649 2.036 1.00 98.50 105 CYS A N 1
ATOM 839 C CA . CYS A 1 105 ? -8.818 -11.069 2.545 1.00 98.50 105 CYS A CA 1
ATOM 840 C C . CYS A 1 105 ? -9.045 -10.569 3.964 1.00 98.50 105 CYS A C 1
ATOM 842 O O . CYS A 1 105 ? -8.157 -10.650 4.820 1.00 98.50 105 CYS A O 1
ATOM 844 N N . LEU A 1 106 ? -10.253 -10.065 4.223 1.00 98.75 106 LEU A N 1
ATOM 845 C CA . LEU A 1 106 ? -10.625 -9.549 5.536 1.00 98.75 106 LEU A CA 1
ATOM 846 C C . LEU A 1 106 ? -10.533 -10.665 6.575 1.00 98.75 106 LEU A C 1
ATOM 848 O O . LEU A 1 106 ? -11.061 -11.765 6.389 1.00 98.75 106 LEU A O 1
ATOM 852 N N . ALA A 1 107 ? -9.864 -10.378 7.687 1.00 98.62 107 ALA A N 1
ATOM 853 C CA . ALA A 1 107 ? -9.786 -11.296 8.807 1.00 98.62 107 ALA A CA 1
ATOM 854 C C . ALA A 1 107 ? -11.180 -11.608 9.368 1.00 98.62 107 ALA A C 1
ATOM 856 O O . ALA A 1 107 ? -12.021 -10.728 9.520 1.00 98.62 107 ALA A O 1
ATOM 857 N N . THR A 1 108 ? -11.401 -12.867 9.741 1.00 98.50 108 THR A N 1
ATOM 858 C CA . THR A 1 108 ? -12.655 -13.321 10.374 1.00 98.50 108 THR A CA 1
ATOM 859 C C . THR A 1 108 ? -12.514 -13.559 11.873 1.00 98.50 108 THR A C 1
ATOM 861 O O . THR A 1 108 ? -13.513 -13.793 12.551 1.00 98.50 108 THR A O 1
ATOM 864 N N . ILE A 1 109 ? -11.287 -13.475 12.401 1.00 98.12 109 ILE A N 1
ATOM 865 C CA . ILE A 1 109 ? -10.974 -13.591 13.827 1.00 98.12 109 ILE A CA 1
ATOM 866 C C . ILE A 1 109 ? -10.060 -12.440 14.258 1.00 98.12 109 ILE A C 1
ATOM 868 O O . ILE A 1 109 ? -9.013 -12.209 13.647 1.00 98.12 109 ILE A O 1
ATOM 872 N N . ASP A 1 110 ? -10.456 -11.736 15.318 1.00 98.00 110 ASP A N 1
ATOM 873 C CA . ASP A 1 110 ? -9.691 -10.647 15.928 1.00 98.00 110 ASP A CA 1
ATOM 874 C C . ASP A 1 110 ? -8.510 -11.174 16.784 1.00 98.00 110 ASP A C 1
ATOM 876 O O . ASP A 1 110 ? -8.404 -12.381 17.040 1.00 98.00 110 ASP A O 1
ATOM 880 N N . PRO A 1 111 ? -7.605 -10.305 17.275 1.00 97.19 111 PRO A N 1
ATOM 881 C CA . PRO A 1 111 ? -6.466 -10.730 18.092 1.00 97.19 111 PRO A CA 1
ATOM 882 C C . PRO A 1 111 ? -6.844 -11.408 19.416 1.00 97.19 111 PRO A C 1
ATOM 884 O O . PRO A 1 111 ? -6.042 -12.157 19.968 1.00 97.19 111 PRO A O 1
ATOM 887 N N . SER A 1 112 ? -8.057 -11.168 19.924 1.00 96.88 112 SER A N 1
ATOM 888 C CA . SER A 1 112 ? -8.583 -11.797 21.142 1.00 96.88 112 SER A CA 1
ATOM 889 C C . SER A 1 112 ? -9.265 -13.147 20.874 1.00 96.88 112 SER A C 1
ATOM 891 O O . SER A 1 112 ? -9.703 -13.805 21.817 1.00 96.88 112 SER A O 1
ATOM 893 N N . GLY A 1 113 ? -9.342 -13.582 19.612 1.00 96.06 113 GLY A N 1
ATOM 894 C CA . GLY A 1 113 ? -9.962 -14.841 19.206 1.00 96.06 113 GLY A CA 1
ATOM 895 C C . GLY A 1 113 ? -11.466 -14.753 18.928 1.00 96.06 113 GLY A C 1
ATOM 896 O O . GLY A 1 113 ? -12.105 -15.796 18.791 1.00 96.06 113 GLY A O 1
ATOM 897 N N . ASN A 1 114 ? -12.048 -13.552 18.846 1.00 97.88 114 ASN A N 1
ATOM 898 C CA . ASN A 1 114 ? -13.479 -13.381 18.586 1.00 97.88 114 ASN A CA 1
ATOM 899 C C . ASN A 1 114 ? -13.781 -13.247 17.084 1.00 97.88 114 ASN A C 1
ATOM 901 O O . ASN A 1 114 ? -12.961 -12.699 16.346 1.00 97.88 114 ASN A O 1
ATOM 905 N N . PRO A 1 115 ? -14.977 -13.669 16.625 1.00 98.19 115 PRO A N 1
ATOM 906 C CA . PRO A 1 115 ? -15.444 -13.401 15.268 1.00 98.19 115 PRO A CA 1
ATOM 907 C C . PRO A 1 115 ? -15.484 -11.907 14.934 1.00 98.19 115 PRO A C 1
ATOM 909 O O . PRO A 1 115 ? -15.956 -11.093 15.726 1.00 98.19 115 PRO A O 1
ATOM 912 N N . THR A 1 116 ? -15.051 -11.566 13.726 1.00 98.50 116 THR A N 1
ATOM 913 C CA . THR A 1 116 ? -15.046 -10.205 13.173 1.00 98.50 116 THR A CA 1
ATOM 914 C C . THR A 1 116 ? -15.307 -10.252 11.666 1.00 98.50 116 THR A C 1
ATOM 916 O O . THR A 1 116 ? -15.233 -11.314 11.052 1.00 98.50 116 THR A O 1
ATOM 919 N N . ASN A 1 117 ? -15.643 -9.112 11.066 1.00 98.19 117 ASN A N 1
ATOM 920 C CA . ASN A 1 117 ? -15.679 -8.932 9.612 1.00 98.19 117 ASN A CA 1
ATOM 921 C C . ASN A 1 117 ? -14.384 -8.293 9.073 1.00 98.19 117 ASN A C 1
ATOM 923 O O . ASN A 1 117 ? -14.342 -7.909 7.910 1.00 98.19 117 ASN A O 1
ATOM 927 N N . GLY A 1 118 ? -13.367 -8.111 9.923 1.00 98.44 118 GLY A N 1
ATOM 928 C CA . GLY A 1 118 ? -12.088 -7.508 9.549 1.00 98.44 118 GLY A CA 1
ATOM 929 C C . GLY A 1 118 ? -12.145 -5.987 9.401 1.00 98.44 118 GLY A C 1
ATOM 930 O O . GLY A 1 118 ? -11.183 -5.393 8.925 1.00 98.44 118 GLY A O 1
ATOM 931 N N . ILE A 1 119 ? -13.245 -5.344 9.807 1.00 98.81 119 ILE A N 1
ATOM 932 C CA . ILE A 1 119 ? -13.425 -3.893 9.737 1.00 98.81 119 ILE A CA 1
ATOM 933 C C . ILE A 1 119 ? -13.686 -3.360 11.145 1.00 98.81 119 ILE A C 1
ATOM 935 O O . ILE A 1 119 ? -14.654 -3.742 11.803 1.00 98.81 119 ILE A O 1
ATOM 939 N N . THR A 1 120 ? -12.857 -2.426 11.607 1.00 98.81 120 THR A N 1
ATOM 940 C CA . THR A 1 120 ? -13.116 -1.677 12.844 1.00 98.81 120 THR A CA 1
ATOM 941 C C . THR A 1 120 ? -13.527 -0.251 12.515 1.00 98.81 120 THR A C 1
ATOM 943 O O . THR A 1 120 ? -13.059 0.323 11.534 1.00 98.81 120 THR A O 1
ATOM 946 N N . ARG A 1 121 ? -14.365 0.357 13.358 1.00 98.75 121 ARG A N 1
ATOM 947 C CA . ARG A 1 121 ? -14.810 1.746 13.193 1.00 98.75 121 ARG A CA 1
ATOM 948 C C . ARG A 1 121 ? -14.589 2.519 14.486 1.00 98.75 121 ARG A C 1
ATOM 950 O O . ARG A 1 121 ? -15.188 2.182 15.505 1.00 98.75 121 ARG A O 1
ATOM 957 N N . THR A 1 122 ? -13.756 3.551 14.429 1.00 98.62 122 THR A N 1
ATOM 958 C CA . THR A 1 122 ? -13.375 4.360 15.590 1.00 98.62 122 THR A CA 1
ATOM 959 C C . THR A 1 122 ? -13.818 5.799 15.387 1.00 98.62 122 THR A C 1
ATOM 961 O O . THR A 1 122 ? -13.310 6.501 14.513 1.00 98.62 122 THR A O 1
ATOM 964 N N . ALA A 1 123 ? -14.771 6.246 16.205 1.00 98.25 123 ALA A N 1
ATOM 965 C CA . ALA A 1 123 ? -15.184 7.642 16.227 1.00 98.25 123 ALA A CA 1
ATOM 966 C C . ALA A 1 123 ? -14.108 8.498 16.909 1.00 98.25 123 ALA A C 1
ATOM 968 O O . ALA A 1 123 ? -13.649 8.166 18.001 1.00 98.25 123 ALA A O 1
ATOM 969 N N . THR A 1 124 ? -13.754 9.623 16.294 1.00 97.75 124 THR A N 1
ATOM 970 C CA . THR A 1 124 ? -12.746 10.550 16.807 1.00 97.75 124 THR A CA 1
ATOM 971 C C . THR A 1 124 ? -13.239 11.994 16.823 1.00 97.75 124 THR A C 1
ATOM 973 O O . THR A 1 124 ? -14.064 12.413 16.002 1.00 97.75 124 THR A O 1
ATOM 976 N N . THR A 1 125 ? -12.722 12.771 17.779 1.00 96.31 125 THR A N 1
ATOM 977 C CA . THR A 1 125 ? -12.881 14.233 17.820 1.00 96.31 125 THR A CA 1
ATOM 978 C C . THR A 1 125 ? -11.879 14.951 16.923 1.00 96.31 125 THR A C 1
ATOM 980 O O . THR A 1 125 ? -12.049 16.146 16.686 1.00 96.31 125 THR A O 1
ATOM 983 N N . GLN A 1 126 ? -10.859 14.244 16.424 1.00 93.88 126 GLN A N 1
ATOM 984 C CA . GLN A 1 126 ? -9.904 14.803 15.478 1.00 93.88 126 GLN A CA 1
ATOM 985 C C . GLN A 1 126 ? -10.601 15.120 14.160 1.00 93.88 126 GLN A C 1
ATOM 987 O O . GLN A 1 126 ? -11.419 14.346 13.653 1.00 93.88 126 GLN A O 1
ATOM 992 N N . THR A 1 127 ? -10.315 16.303 13.621 1.00 91.00 127 THR A N 1
ATOM 993 C CA . THR A 1 127 ? -10.905 16.709 12.342 1.00 91.00 127 THR A CA 1
ATOM 994 C C . THR A 1 127 ? -10.199 16.003 11.198 1.00 91.00 127 THR A C 1
ATOM 996 O O . THR A 1 127 ? -10.860 15.591 10.251 1.00 91.00 127 THR A O 1
ATOM 999 N N . ASN A 1 128 ? -8.889 15.859 11.283 1.00 91.19 128 ASN A N 1
ATOM 1000 C CA . ASN A 1 128 ? -8.030 15.284 10.267 1.00 91.19 128 ASN A CA 1
ATOM 1001 C C . ASN A 1 128 ? -6.685 14.923 10.916 1.00 91.19 128 ASN A C 1
ATOM 1003 O O . ASN A 1 128 ? -6.532 15.099 12.128 1.00 91.19 128 ASN A O 1
ATOM 1007 N N . TRP A 1 129 ? -5.770 14.375 10.124 1.00 90.56 129 TRP A N 1
ATOM 1008 C CA . TRP A 1 129 ? -4.447 13.957 10.569 1.00 90.56 129 TRP A CA 1
ATOM 1009 C C . TRP A 1 129 ? -3.390 14.471 9.596 1.00 90.56 129 TRP A C 1
ATOM 1011 O O . TRP A 1 129 ? -3.458 14.163 8.403 1.00 90.56 129 TRP A O 1
ATOM 1021 N N . ASP A 1 130 ? -2.413 15.222 10.096 1.00 86.94 130 ASP A N 1
ATOM 1022 C CA . ASP A 1 130 ? -1.286 15.667 9.280 1.00 86.94 130 ASP A CA 1
ATOM 1023 C C . ASP A 1 130 ? -0.204 14.578 9.230 1.00 86.94 130 ASP A C 1
ATOM 1025 O O . ASP A 1 130 ? 0.526 14.350 10.195 1.00 86.94 130 ASP A O 1
ATOM 1029 N N . ALA A 1 131 ? -0.110 13.884 8.091 1.00 80.94 131 ALA A N 1
ATOM 1030 C CA . ALA A 1 131 ? 0.895 12.843 7.859 1.00 80.94 131 ALA A CA 1
ATOM 1031 C C . ALA A 1 131 ? 2.337 13.398 7.835 1.00 80.94 131 ALA A C 1
ATOM 1033 O O . ALA A 1 131 ? 3.295 12.646 8.043 1.00 80.94 131 ALA A O 1
ATOM 1034 N N . ASP A 1 132 ? 2.494 14.706 7.616 1.00 76.62 132 ASP A N 1
ATOM 1035 C CA . ASP A 1 132 ? 3.785 15.383 7.513 1.00 76.62 132 ASP A CA 1
ATOM 1036 C C . ASP A 1 132 ? 4.203 16.080 8.814 1.00 76.62 132 ASP A C 1
ATOM 1038 O O . ASP A 1 132 ? 5.377 16.437 8.968 1.00 76.62 132 ASP A O 1
ATOM 1042 N N . ASP A 1 133 ? 3.295 16.221 9.784 1.00 76.19 133 ASP A N 1
ATOM 1043 C CA . ASP A 1 133 ? 3.635 16.715 11.114 1.00 76.19 133 ASP A CA 1
ATOM 1044 C C . ASP A 1 133 ? 4.381 15.637 11.908 1.00 76.19 133 ASP A C 1
ATOM 1046 O O . ASP A 1 133 ? 3.812 14.808 12.615 1.00 76.19 133 ASP A O 1
ATOM 1050 N N . GLN A 1 134 ? 5.705 15.656 11.797 1.00 70.56 134 GLN A N 1
ATOM 1051 C CA . GLN A 1 134 ? 6.602 14.819 12.597 1.00 70.56 134 GLN A CA 1
ATOM 1052 C C . GLN A 1 134 ? 6.793 15.361 14.027 1.00 70.56 134 GLN A C 1
ATOM 1054 O O . GLN A 1 134 ? 7.483 14.739 14.836 1.00 70.56 134 GLN A O 1
ATOM 1059 N N . GLY A 1 135 ? 6.189 16.511 14.349 1.00 64.31 135 GLY A N 1
ATOM 1060 C CA . GLY A 1 135 ? 6.327 17.196 15.623 1.00 64.31 135 GLY A CA 1
ATOM 1061 C C . GLY A 1 135 ? 7.592 18.051 15.700 1.00 64.31 135 GLY A C 1
ATOM 1062 O O . GLY A 1 135 ? 8.566 17.873 14.966 1.00 64.31 135 GLY A O 1
ATOM 1063 N N . GLY A 1 136 ? 7.580 19.019 16.615 1.00 56.19 136 GLY A N 1
ATOM 1064 C CA . GLY A 1 136 ? 8.763 19.772 17.025 1.00 56.19 136 GLY A CA 1
ATOM 1065 C C . GLY A 1 136 ? 9.551 19.081 18.143 1.00 56.19 136 GLY A C 1
ATOM 1066 O O . GLY A 1 136 ? 9.186 18.025 18.655 1.00 56.19 136 GLY A O 1
ATOM 1067 N N . TRP A 1 137 ? 10.647 19.712 18.576 1.00 43.38 137 TRP A N 1
ATOM 1068 C CA . TRP A 1 137 ? 11.456 19.215 19.693 1.00 43.38 137 TRP A CA 1
ATOM 1069 C C . TRP A 1 137 ? 10.609 19.113 20.976 1.00 43.38 137 TRP A C 1
ATOM 1071 O O . TRP A 1 137 ? 10.226 20.132 21.552 1.00 43.38 137 TRP A O 1
ATOM 1081 N N . GLY A 1 138 ? 10.314 17.885 21.415 1.00 47.97 138 GLY A N 1
ATOM 1082 C CA . GLY A 1 138 ? 9.496 17.611 22.601 1.00 47.97 138 GLY A CA 1
ATOM 1083 C C . GLY A 1 138 ? 7.996 17.396 22.350 1.00 47.97 138 GLY A C 1
ATOM 1084 O O . GLY A 1 138 ? 7.247 17.349 23.324 1.00 47.97 138 GLY A O 1
ATOM 1085 N N . SER A 1 139 ? 7.551 17.251 21.096 1.00 55.69 139 SER A N 1
ATOM 1086 C CA . SER A 1 139 ? 6.189 16.813 20.751 1.00 55.69 139 SER A CA 1
ATOM 1087 C C . SER A 1 139 ? 6.225 15.627 19.793 1.00 55.69 139 SER A C 1
ATOM 1089 O O . SER A 1 139 ? 6.925 15.691 18.785 1.00 55.69 139 SER A O 1
ATOM 1091 N N . ASP A 1 140 ? 5.418 14.605 20.064 1.00 57.41 140 ASP A N 1
ATOM 1092 C CA . ASP A 1 140 ? 5.085 13.587 19.071 1.00 57.41 140 ASP A CA 1
ATOM 1093 C C . ASP A 1 140 ? 4.113 14.255 18.089 1.00 57.41 140 ASP A C 1
ATOM 1095 O O . ASP A 1 140 ? 3.005 14.610 18.493 1.00 57.41 140 ASP A O 1
ATOM 1099 N N . GLY A 1 141 ? 4.534 14.527 16.853 1.00 67.38 141 GLY A N 1
ATOM 1100 C CA . GLY A 1 141 ? 3.633 15.105 15.852 1.00 67.38 141 GLY A CA 1
ATOM 1101 C C . GLY A 1 141 ? 2.468 14.187 15.483 1.00 67.38 141 GLY A C 1
ATOM 1102 O O . GLY A 1 141 ? 2.305 13.086 16.020 1.00 67.38 141 GLY A O 1
ATOM 1103 N N . GLU A 1 142 ? 1.647 14.621 14.535 1.00 69.81 142 GLU A N 1
ATOM 1104 C CA . GLU A 1 142 ? 0.448 13.890 14.121 1.00 69.81 142 GLU A CA 1
ATOM 1105 C C . GLU A 1 142 ? 0.683 12.756 13.115 1.00 69.81 142 GLU A C 1
ATOM 1107 O O . GLU A 1 142 ? -0.223 11.938 12.921 1.00 69.81 142 GLU A O 1
ATOM 1112 N N . ALA A 1 143 ? 1.896 12.624 12.565 1.00 81.19 143 ALA A N 1
ATOM 1113 C CA . ALA A 1 143 ? 2.197 11.732 11.444 1.00 81.19 143 ALA A CA 1
ATOM 1114 C C . ALA A 1 143 ? 1.666 10.300 11.611 1.00 81.19 143 ALA A C 1
ATOM 1116 O O . ALA A 1 143 ? 1.184 9.708 10.653 1.00 81.19 143 ALA A O 1
ATOM 1117 N N . ASN A 1 144 ? 1.707 9.753 12.832 1.00 89.19 144 ASN A N 1
ATOM 1118 C CA . ASN A 1 144 ? 1.209 8.411 13.162 1.00 89.19 144 ASN A CA 1
ATOM 1119 C C . ASN A 1 144 ? 0.150 8.404 14.278 1.00 89.19 144 ASN A C 1
ATOM 1121 O O . ASN A 1 144 ? -0.120 7.362 14.880 1.00 89.19 144 ASN A O 1
ATOM 1125 N N . ALA A 1 145 ? -0.443 9.552 14.607 1.00 91.62 145 ALA A N 1
ATOM 1126 C CA . ALA A 1 145 ? -1.357 9.663 15.741 1.00 91.62 145 ALA A CA 1
ATOM 1127 C C . ALA A 1 145 ? -2.673 8.882 15.525 1.00 91.62 145 ALA A C 1
ATOM 1129 O O . ALA A 1 145 ? -3.286 8.419 16.487 1.00 91.62 145 ALA A O 1
ATOM 1130 N N . MET A 1 146 ? -3.077 8.632 14.278 1.00 95.00 146 MET A N 1
ATOM 1131 C CA . MET A 1 146 ? -4.222 7.768 13.958 1.00 95.00 146 MET A CA 1
ATOM 1132 C C . MET A 1 146 ? -3.996 6.296 14.348 1.00 95.00 146 MET A C 1
ATOM 1134 O O . MET A 1 146 ? -4.961 5.567 14.573 1.00 95.00 146 MET A O 1
ATOM 1138 N N . LYS A 1 147 ? -2.739 5.859 14.484 1.00 96.44 147 LYS A N 1
ATOM 1139 C CA . LYS A 1 147 ? -2.374 4.481 14.855 1.00 96.44 147 LYS A CA 1
ATOM 1140 C C . LYS A 1 147 ? -2.345 4.241 16.366 1.00 96.44 147 LYS A C 1
ATOM 1142 O O . LYS A 1 147 ? -1.877 3.195 16.803 1.00 96.44 147 LYS A O 1
ATOM 1147 N N . LYS A 1 148 ? -2.777 5.216 17.177 1.00 95.75 148 LYS A N 1
ATOM 1148 C CA . LYS A 1 148 ? -2.784 5.109 18.641 1.00 95.75 148 LYS A CA 1
ATOM 1149 C C . LYS A 1 148 ? -4.151 5.436 19.223 1.00 95.75 148 LYS A C 1
ATOM 1151 O O . LYS A 1 148 ? -4.703 6.516 18.989 1.00 95.75 148 LYS A O 1
ATOM 1156 N N . THR A 1 149 ? -4.652 4.563 20.091 1.00 96.94 149 THR A N 1
ATOM 1157 C CA . THR A 1 149 ? -5.888 4.809 20.853 1.00 96.94 149 THR A CA 1
ATOM 1158 C C . THR A 1 149 ? -5.763 6.064 21.726 1.00 96.94 149 THR A C 1
ATOM 1160 O O . THR A 1 149 ? -6.712 6.836 21.866 1.00 96.94 149 THR A O 1
ATOM 1163 N N . SER A 1 150 ? -4.571 6.328 22.277 1.00 94.69 150 SER A N 1
ATOM 1164 C CA . SER A 1 150 ? -4.311 7.472 23.165 1.00 94.69 150 SER A CA 1
ATOM 1165 C C . SER A 1 150 ? -4.479 8.846 22.506 1.00 94.69 150 SER A C 1
ATOM 1167 O O . SER A 1 150 ? -4.673 9.828 23.217 1.00 94.69 150 SER A O 1
ATOM 1169 N N . SER A 1 151 ? -4.409 8.928 21.177 1.00 93.12 151 SER A N 1
ATOM 1170 C CA . SER A 1 151 ? -4.595 10.160 20.389 1.00 93.12 151 SER A CA 1
ATOM 1171 C C . SER A 1 151 ? -5.938 10.204 19.654 1.00 93.12 151 SER A C 1
ATOM 1173 O O . SER A 1 151 ? -6.145 11.054 18.791 1.00 93.12 151 SER A O 1
ATOM 1175 N N . GLY A 1 152 ? -6.873 9.312 19.997 1.00 95.06 152 GLY A N 1
ATOM 1176 C CA . GLY A 1 152 ? -8.188 9.236 19.355 1.00 95.06 152 GLY A CA 1
ATOM 1177 C C . GLY A 1 152 ? -8.190 8.473 18.029 1.00 95.06 152 GLY A C 1
ATOM 1178 O O . GLY A 1 152 ? -9.135 8.619 17.256 1.00 95.06 152 GLY A O 1
ATOM 1179 N N . GLY A 1 153 ? -7.136 7.704 17.753 1.00 97.00 153 GLY A N 1
ATOM 1180 C CA . GLY A 1 153 ? -7.070 6.711 16.687 1.00 97.00 153 GLY A CA 1
ATOM 1181 C C . GLY A 1 153 ? -7.371 5.304 17.210 1.00 97.00 153 GLY A C 1
ATOM 1182 O O . GLY A 1 153 ? -8.148 5.142 18.152 1.00 97.00 153 GLY A O 1
ATOM 1183 N N . ILE A 1 154 ? -6.749 4.283 16.621 1.00 98.12 154 ILE A N 1
ATOM 1184 C CA . ILE A 1 154 ? -6.831 2.896 17.102 1.00 98.12 154 ILE A CA 1
ATOM 1185 C C . ILE A 1 154 ? -5.486 2.185 16.954 1.00 98.12 154 ILE A C 1
ATOM 1187 O O . ILE A 1 154 ? -4.837 2.308 15.913 1.00 98.12 154 ILE A O 1
ATOM 1191 N N . ASP A 1 155 ? -5.089 1.461 18.003 1.00 98.25 155 ASP A N 1
ATOM 1192 C CA . ASP A 1 155 ? -3.866 0.651 18.012 1.00 98.25 155 ASP A CA 1
ATOM 1193 C C . ASP A 1 155 ? -3.948 -0.488 16.983 1.00 98.25 155 ASP A C 1
ATOM 1195 O O . ASP A 1 155 ? -5.031 -1.013 16.700 1.00 98.25 155 ASP A O 1
ATOM 1199 N N . SER A 1 156 ? -2.798 -0.881 16.437 1.00 97.56 156 SER A N 1
ATOM 1200 C CA . SER A 1 156 ? -2.711 -1.976 15.474 1.00 97.56 156 SER A CA 1
ATOM 1201 C C . SER A 1 156 ? -3.144 -3.312 16.079 1.00 97.56 156 SER A C 1
ATOM 1203 O O . SER A 1 156 ? -2.931 -3.609 17.259 1.00 97.56 156 SER A O 1
ATOM 1205 N N . TRP A 1 157 ? -3.729 -4.166 15.242 1.00 98.12 157 TRP A N 1
ATOM 1206 C CA . TRP A 1 157 ? -3.703 -5.600 15.501 1.00 98.12 157 TRP A CA 1
ATOM 1207 C C . TRP A 1 157 ? -2.281 -6.132 15.304 1.00 98.12 157 TRP A C 1
ATOM 1209 O O . TRP A 1 157 ? -1.436 -5.470 14.704 1.00 98.12 157 TRP A O 1
ATOM 1219 N N . ASP A 1 158 ? -2.024 -7.343 15.803 1.00 97.00 158 ASP A N 1
ATOM 1220 C CA . ASP A 1 158 ? -0.718 -8.006 15.719 1.00 97.00 158 ASP A CA 1
ATOM 1221 C C . ASP A 1 158 ? -0.142 -7.968 14.291 1.00 97.00 158 ASP A C 1
ATOM 1223 O O . ASP A 1 158 ? -0.576 -8.713 13.408 1.00 97.00 158 ASP A O 1
ATOM 1227 N N . TYR A 1 159 ? 0.846 -7.097 14.083 1.00 95.44 159 TYR A N 1
ATOM 1228 C CA . TYR A 1 159 ? 1.417 -6.785 12.774 1.00 95.44 159 TYR A CA 1
ATOM 1229 C C . TYR A 1 159 ? 2.070 -7.999 12.100 1.00 95.44 159 TYR A C 1
ATOM 1231 O O . TYR A 1 159 ? 2.205 -8.048 10.880 1.00 95.44 159 TYR A O 1
ATOM 1239 N N . GLN A 1 160 ? 2.450 -9.014 12.884 1.00 96.25 160 GLN A N 1
ATOM 1240 C CA . GLN A 1 160 ? 3.020 -10.242 12.342 1.00 96.25 160 GLN A CA 1
ATOM 1241 C C . GLN A 1 160 ? 1.955 -11.143 11.713 1.00 96.25 160 GLN A C 1
ATOM 1243 O O . GLN A 1 160 ? 2.297 -12.008 10.912 1.00 96.25 160 GLN A O 1
ATOM 1248 N N . ARG A 1 161 ? 0.675 -10.979 12.073 1.00 97.62 161 ARG A N 1
ATOM 1249 C CA . ARG A 1 161 ? -0.428 -11.852 11.629 1.00 97.62 161 ARG A CA 1
ATOM 1250 C C . ARG A 1 161 ? -1.463 -11.156 10.756 1.00 97.62 161 ARG A C 1
ATOM 1252 O O . ARG A 1 161 ? -2.191 -11.865 10.057 1.00 97.62 161 ARG A O 1
ATOM 1259 N N . TYR A 1 162 ? -1.536 -9.826 10.815 1.00 98.38 162 TYR A N 1
ATOM 1260 C CA . TYR A 1 162 ? -2.471 -9.000 10.058 1.00 98.38 162 TYR A CA 1
ATOM 1261 C C . TYR A 1 162 ? -1.742 -7.840 9.384 1.00 98.38 162 TYR A C 1
ATOM 1263 O O . TYR A 1 162 ? -0.949 -7.142 10.011 1.00 98.38 162 TYR A O 1
ATOM 1271 N N . LEU A 1 163 ? -2.095 -7.574 8.132 1.00 98.62 163 LEU A N 1
ATOM 1272 C CA . LEU A 1 163 ? -1.815 -6.297 7.494 1.00 98.62 163 LEU A CA 1
ATOM 1273 C C . LEU A 1 163 ? -2.842 -5.267 7.985 1.00 98.62 163 LEU A C 1
ATOM 1275 O O . LEU A 1 163 ? -4.033 -5.366 7.681 1.00 98.62 163 LEU A O 1
ATOM 1279 N N . ASN A 1 164 ? -2.369 -4.289 8.757 1.00 98.81 164 ASN A N 1
ATOM 1280 C CA . ASN A 1 164 ? -3.185 -3.195 9.275 1.00 98.81 164 ASN A CA 1
ATOM 1281 C C . ASN A 1 164 ? -3.309 -2.071 8.233 1.00 98.81 164 ASN A C 1
ATOM 1283 O O . ASN A 1 164 ? -2.300 -1.534 7.766 1.00 98.81 164 ASN A O 1
ATOM 1287 N N . ILE A 1 165 ? -4.547 -1.707 7.892 1.00 98.81 165 ILE A N 1
ATOM 1288 C CA . ILE A 1 165 ? -4.873 -0.631 6.949 1.00 98.81 165 ILE A CA 1
ATOM 1289 C C . ILE A 1 165 ? -5.725 0.401 7.680 1.00 98.81 165 ILE A C 1
ATOM 1291 O O . ILE A 1 165 ? -6.895 0.150 7.965 1.00 98.81 165 ILE A O 1
ATOM 1295 N N . TRP A 1 166 ? -5.177 1.576 7.975 1.00 98.81 166 TRP A N 1
ATOM 1296 C CA . TRP A 1 166 ? -5.964 2.678 8.528 1.00 98.81 166 TRP A CA 1
ATOM 1297 C C . TRP A 1 166 ? -6.550 3.525 7.404 1.00 98.81 166 TRP A C 1
ATOM 1299 O O . TRP A 1 166 ? -5.845 3.932 6.487 1.00 98.81 166 TRP A O 1
ATOM 1309 N N . VAL A 1 167 ? -7.842 3.821 7.501 1.00 98.50 167 VAL A N 1
ATOM 1310 C CA . VAL A 1 167 ? -8.542 4.716 6.579 1.00 98.50 167 VAL A CA 1
ATOM 1311 C C . VAL A 1 167 ? -9.077 5.897 7.373 1.00 98.50 167 VAL A C 1
ATOM 1313 O O . VAL A 1 167 ? -9.944 5.731 8.235 1.00 98.50 167 VAL A O 1
ATOM 1316 N N . CYS A 1 168 ? -8.542 7.087 7.113 1.00 96.81 168 CYS A N 1
ATOM 1317 C CA . CYS A 1 168 ? -8.869 8.303 7.856 1.00 96.81 168 CYS A CA 1
ATOM 1318 C C . CYS A 1 168 ? -8.821 9.551 6.960 1.00 96.81 168 CYS A C 1
ATOM 1320 O O . CYS A 1 168 ? -8.596 9.455 5.762 1.00 96.81 168 CYS A O 1
ATOM 1322 N N . ASP A 1 169 ? -9.111 10.722 7.523 1.00 94.81 169 ASP A N 1
ATOM 1323 C CA . ASP A 1 169 ? -9.018 12.008 6.818 1.00 94.81 169 ASP A CA 1
ATOM 1324 C C . ASP A 1 169 ? -7.600 12.563 6.969 1.00 94.81 169 ASP A C 1
ATOM 1326 O O . ASP A 1 169 ? -7.241 13.030 8.053 1.00 94.81 169 ASP A O 1
ATOM 1330 N N . LEU A 1 170 ? -6.788 12.436 5.920 1.00 92.75 170 LEU A N 1
ATOM 1331 C CA . LEU A 1 170 ? -5.435 12.972 5.876 1.00 92.75 170 LEU A CA 1
ATOM 1332 C C . LEU A 1 170 ? -5.478 14.417 5.381 1.00 92.75 170 LEU A C 1
ATOM 1334 O O . LEU A 1 170 ? -6.191 14.758 4.436 1.00 92.75 170 LEU A O 1
ATOM 1338 N N . THR A 1 171 ? -4.689 15.287 6.006 1.00 85.94 171 THR A N 1
ATOM 1339 C CA . THR A 1 171 ? -4.475 16.632 5.470 1.00 85.94 171 THR A CA 1
ATOM 1340 C C . THR A 1 171 ? -3.269 16.687 4.566 1.00 85.94 171 THR A C 1
ATOM 1342 O O . THR A 1 171 ? -2.271 16.005 4.775 1.00 85.94 171 THR A O 1
ATOM 1345 N N . ASN A 1 172 ? -3.332 17.618 3.624 1.00 69.31 172 ASN A N 1
ATOM 1346 C CA . ASN A 1 172 ? -2.162 18.083 2.902 1.00 69.31 172 ASN A CA 1
ATOM 1347 C C . ASN A 1 172 ? -1.188 18.765 3.868 1.00 69.31 172 ASN A C 1
ATOM 1349 O O . ASN A 1 172 ? -1.622 19.532 4.734 1.00 69.31 172 ASN A O 1
ATOM 1353 N N . SER A 1 173 ? 0.109 18.538 3.657 1.00 60.59 173 SER A N 1
ATOM 1354 C CA . SER A 1 173 ? 1.187 19.248 4.339 1.00 60.59 173 SER A CA 1
ATOM 1355 C C . SER A 1 173 ? 0.932 20.753 4.364 1.00 60.59 173 SER A C 1
ATOM 1357 O O . SER A 1 173 ? 0.534 21.343 3.351 1.00 60.59 173 SER A O 1
ATOM 1359 N N . GLN A 1 174 ? 1.324 21.425 5.448 1.00 52.84 174 GLN A N 1
ATOM 1360 C CA . GLN A 1 174 ? 1.447 22.891 5.468 1.00 52.84 174 GLN A CA 1
ATOM 1361 C C . GLN A 1 174 ? 2.358 23.435 4.343 1.00 52.84 174 GLN A C 1
ATOM 1363 O O . GLN A 1 174 ? 2.273 24.614 4.000 1.00 52.84 174 GLN A O 1
ATOM 1368 N N . SER A 1 175 ? 3.191 22.578 3.738 1.00 54.38 175 SER A N 1
ATOM 1369 C CA . SER A 1 175 ? 4.107 22.905 2.636 1.00 54.38 175 SER A CA 1
ATOM 1370 C C . SER A 1 175 ? 3.514 22.716 1.227 1.00 54.38 175 SER A C 1
ATOM 1372 O O . SER A 1 175 ? 4.231 22.889 0.246 1.00 54.38 175 SER A O 1
ATOM 1374 N N . GLY A 1 176 ? 2.221 22.388 1.094 1.00 52.34 176 GLY A N 1
ATOM 1375 C CA . GLY A 1 176 ? 1.518 22.350 -0.199 1.00 52.34 176 GLY A CA 1
ATOM 1376 C C . GLY A 1 176 ? 1.573 21.024 -0.971 1.00 52.34 176 GLY A C 1
ATOM 1377 O O . GLY A 1 176 ? 1.054 20.968 -2.084 1.00 52.34 176 GLY A O 1
ATOM 1378 N N . GLY A 1 177 ? 2.155 19.967 -0.395 1.00 63.59 177 GLY A N 1
ATOM 1379 C CA . GLY A 1 177 ? 2.080 18.595 -0.918 1.00 63.59 177 GLY A CA 1
ATOM 1380 C C . GLY A 1 177 ? 0.788 17.881 -0.505 1.00 63.59 177 GLY A C 1
ATOM 1381 O O . GLY A 1 177 ? 0.215 18.192 0.539 1.00 63.59 177 GLY A O 1
ATOM 1382 N N . MET A 1 178 ? 0.322 16.935 -1.326 1.00 76.44 178 MET A N 1
ATOM 1383 C CA . MET A 1 178 ? -0.863 16.114 -1.052 1.00 76.44 178 MET A CA 1
ATOM 1384 C C . MET A 1 178 ? -0.449 14.665 -0.785 1.00 76.44 178 MET A C 1
ATOM 1386 O O . MET A 1 178 ? 0.098 14.012 -1.670 1.00 76.44 178 MET A O 1
ATOM 1390 N N . THR A 1 179 ? -0.746 14.167 0.414 1.00 87.44 179 THR A N 1
ATOM 1391 C CA . THR A 1 179 ? -0.461 12.786 0.825 1.00 87.44 179 THR A CA 1
ATOM 1392 C C . THR A 1 179 ? -1.735 11.959 0.691 1.00 87.44 179 THR A C 1
ATOM 1394 O O . THR A 1 179 ? -2.684 12.145 1.449 1.00 87.44 179 THR A O 1
ATOM 1397 N N . LEU A 1 180 ? -1.776 11.065 -0.302 1.00 92.88 180 LEU A N 1
ATOM 1398 C CA . LEU A 1 180 ? -2.931 10.187 -0.546 1.00 92.88 180 LEU A CA 1
ATOM 1399 C C . LEU A 1 180 ? -2.932 8.973 0.386 1.00 92.88 180 LEU A C 1
ATOM 1401 O O . LEU A 1 180 ? -3.984 8.448 0.747 1.00 92.88 180 LEU A O 1
ATOM 1405 N N . GLY A 1 181 ? -1.741 8.544 0.777 1.00 94.12 181 GLY A N 1
ATOM 1406 C CA . GLY A 1 181 ? -1.487 7.448 1.685 1.00 94.12 181 GLY A CA 1
ATOM 1407 C C . GLY A 1 181 ? -0.011 7.419 2.053 1.00 94.12 181 GLY A C 1
ATOM 1408 O O . GLY A 1 181 ? 0.780 8.223 1.559 1.00 94.12 181 GLY A O 1
ATOM 1409 N N . TYR A 1 182 ? 0.329 6.544 2.988 1.00 93.88 182 TYR A N 1
ATOM 1410 C CA . TYR A 1 182 ? 1.707 6.185 3.283 1.00 93.88 182 TYR A CA 1
ATOM 1411 C C . TYR A 1 182 ? 1.754 4.802 3.943 1.00 93.88 182 TYR A C 1
ATOM 1413 O O . TYR A 1 182 ? 0.885 4.446 4.746 1.00 93.88 182 TYR A O 1
ATOM 1421 N N . ALA A 1 183 ? 2.806 4.039 3.678 1.00 94.75 183 ALA A N 1
ATOM 1422 C CA . ALA A 1 183 ? 3.110 2.794 4.375 1.00 94.75 183 ALA A CA 1
ATOM 1423 C C . ALA A 1 183 ? 4.378 2.903 5.219 1.00 94.75 183 ALA A C 1
ATOM 1425 O O . ALA A 1 183 ? 5.064 3.920 5.192 1.00 94.75 183 ALA A O 1
ATOM 1426 N N . TYR A 1 184 ? 4.680 1.842 5.967 1.00 92.06 184 TYR A N 1
ATOM 1427 C CA . TYR A 1 184 ? 6.012 1.589 6.505 1.00 92.06 184 TYR A CA 1
ATOM 1428 C C . TYR A 1 184 ? 6.698 0.455 5.745 1.00 92.06 184 TYR A C 1
ATOM 1430 O O . TYR A 1 184 ? 6.154 -0.646 5.636 1.00 92.06 184 TYR A O 1
ATOM 1438 N N . LEU A 1 185 ? 7.910 0.724 5.254 1.00 93.88 185 LEU A N 1
ATOM 1439 C CA . LEU A 1 185 ? 8.801 -0.296 4.708 1.00 93.88 185 LEU A CA 1
ATOM 1440 C C . LEU A 1 185 ? 9.170 -1.331 5.802 1.00 93.88 185 LEU A C 1
ATOM 1442 O O . LEU A 1 185 ? 9.214 -0.995 6.988 1.00 93.88 185 LEU A O 1
ATOM 1446 N N . PRO A 1 186 ? 9.457 -2.598 5.439 1.00 94.25 186 PRO A N 1
ATOM 1447 C CA . PRO A 1 186 ? 9.919 -3.614 6.393 1.00 94.25 186 PRO A CA 1
ATOM 1448 C C . PRO A 1 186 ? 11.158 -3.163 7.181 1.00 94.25 186 PRO A C 1
ATOM 1450 O O . PRO A 1 186 ? 11.990 -2.466 6.622 1.00 94.25 186 PRO A O 1
ATOM 1453 N N . GLY A 1 187 ? 11.363 -3.603 8.425 1.00 93.38 187 GLY A N 1
ATOM 1454 C CA . GLY A 1 187 ? 12.589 -3.303 9.191 1.00 93.38 187 GLY A CA 1
ATOM 1455 C C . GLY A 1 187 ? 12.461 -2.222 10.264 1.00 93.38 187 GLY A C 1
ATOM 1456 O O . GLY A 1 187 ? 13.476 -1.788 10.815 1.00 93.38 187 GLY A O 1
ATOM 1457 N N . LEU A 1 188 ? 11.231 -1.811 10.587 1.00 92.75 188 LEU A N 1
ATOM 1458 C CA . LEU A 1 188 ? 10.946 -1.015 11.779 1.00 92.75 188 LEU A CA 1
ATOM 1459 C C . LEU A 1 188 ? 11.628 -1.631 13.019 1.00 92.75 188 LEU A C 1
ATOM 1461 O O . LEU A 1 188 ? 11.474 -2.831 13.255 1.00 92.75 188 LEU A O 1
ATOM 1465 N N . PRO A 1 189 ? 12.362 -0.845 13.829 1.00 90.44 189 PRO A N 1
ATOM 1466 C CA . PRO A 1 189 ? 13.000 -1.364 15.034 1.00 90.44 189 PRO A CA 1
ATOM 1467 C C . PRO A 1 189 ? 11.980 -1.993 15.991 1.00 90.44 189 PRO A C 1
ATOM 1469 O O . PRO A 1 189 ? 11.005 -1.351 16.370 1.00 90.44 189 PRO A O 1
ATOM 1472 N N . SER A 1 190 ? 12.214 -3.232 16.424 1.00 89.69 190 SER A N 1
ATOM 1473 C CA . SER A 1 190 ? 11.383 -3.932 17.418 1.00 89.69 190 SER A CA 1
ATOM 1474 C C . SER A 1 190 ? 11.943 -3.813 18.843 1.00 89.69 190 SER A C 1
ATOM 1476 O O . SER A 1 190 ? 11.737 -4.692 19.682 1.00 89.69 190 SER A O 1
ATOM 1478 N N . GLY A 1 191 ? 12.750 -2.780 19.106 1.00 86.69 191 GLY A N 1
ATOM 1479 C CA . GLY A 1 191 ? 13.529 -2.625 20.330 1.00 86.69 191 GLY A CA 1
ATOM 1480 C C . GLY A 1 191 ? 14.772 -1.764 20.110 1.00 86.69 191 GLY A C 1
ATOM 1481 O O . GLY A 1 191 ? 14.751 -0.826 19.325 1.00 86.69 191 GLY A O 1
ATOM 1482 N N . GLY A 1 192 ? 15.849 -2.06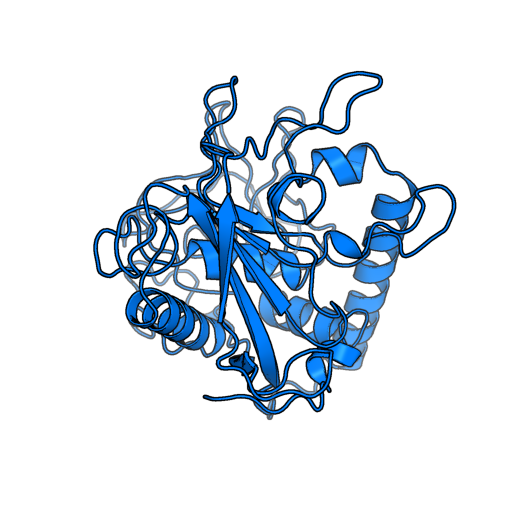8 20.836 1.00 83.81 192 GLY A N 1
ATOM 1483 C CA . GLY A 1 192 ? 17.121 -1.360 20.678 1.00 83.81 192 GLY A CA 1
ATOM 1484 C C . GLY A 1 192 ? 17.096 0.066 21.227 1.00 83.81 192 GLY A C 1
ATOM 1485 O O . GLY A 1 192 ? 16.403 0.349 22.209 1.00 83.81 192 GLY A O 1
ATOM 1486 N N . TRP A 1 193 ? 17.901 0.959 20.644 1.00 84.50 193 TRP A N 1
ATOM 1487 C CA . TRP A 1 193 ? 18.031 2.327 21.161 1.00 84.50 193 TRP A CA 1
ATOM 1488 C C . TRP A 1 193 ? 16.895 3.238 20.676 1.00 84.50 193 TRP A C 1
ATOM 1490 O O . TRP A 1 193 ? 16.555 4.203 21.361 1.00 84.50 193 TRP A O 1
ATOM 1500 N N . SER A 1 194 ? 16.252 2.880 19.560 1.00 83.06 194 SER A N 1
ATOM 1501 C CA . SER A 1 194 ? 15.041 3.535 19.042 1.00 83.06 194 SER A CA 1
ATOM 1502 C C . SER A 1 194 ? 13.753 3.107 19.755 1.00 83.06 194 SER A C 1
ATOM 1504 O O . SER A 1 194 ? 12.697 3.709 19.541 1.00 83.06 194 SER A O 1
ATOM 1506 N N . GLY A 1 195 ? 13.824 2.071 20.598 1.00 88.19 195 GLY A N 1
ATOM 1507 C CA . GLY A 1 195 ? 12.658 1.439 21.208 1.00 88.19 195 GLY A CA 1
ATOM 1508 C C . GLY A 1 195 ? 11.800 0.679 20.193 1.00 88.19 195 GLY A C 1
ATOM 1509 O O . GLY A 1 195 ? 12.109 0.613 19.007 1.00 88.19 195 GLY A O 1
ATOM 1510 N N . ASP A 1 196 ? 10.704 0.093 20.668 1.00 90.69 196 ASP A N 1
ATOM 1511 C CA . ASP A 1 196 ? 9.782 -0.625 19.790 1.00 90.69 196 ASP A CA 1
ATOM 1512 C C . ASP A 1 196 ? 8.946 0.351 18.944 1.00 90.69 196 ASP A C 1
ATOM 1514 O O . ASP A 1 196 ? 8.142 1.133 19.458 1.00 90.69 196 ASP A O 1
ATOM 1518 N N . GLN A 1 197 ? 9.162 0.303 17.633 1.00 92.00 197 GLN A N 1
ATOM 1519 C CA . GLN A 1 197 ? 8.481 1.087 16.607 1.00 92.00 197 GLN A CA 1
ATOM 1520 C C . GLN A 1 197 ? 7.526 0.230 15.760 1.00 92.00 197 GLN A C 1
ATOM 1522 O O . GLN A 1 197 ? 6.876 0.763 14.862 1.00 92.00 197 GLN A O 1
ATOM 1527 N N . THR A 1 198 ? 7.400 -1.074 16.033 1.00 92.75 198 THR A N 1
ATOM 1528 C CA . THR A 1 198 ? 6.594 -2.007 15.217 1.00 92.75 198 THR A CA 1
ATOM 1529 C C . THR A 1 198 ? 5.095 -1.714 15.253 1.00 92.75 198 THR A C 1
ATOM 1531 O O . THR A 1 198 ? 4.374 -2.073 14.328 1.00 92.75 198 THR A O 1
ATOM 1534 N N . TRP A 1 199 ? 4.623 -0.955 16.247 1.00 93.56 199 TRP A N 1
ATOM 1535 C CA . TRP A 1 199 ? 3.252 -0.431 16.296 1.00 93.56 199 TRP A CA 1
ATOM 1536 C C . TRP A 1 199 ? 2.895 0.465 15.092 1.00 93.56 199 TRP A C 1
ATOM 1538 O O . TRP A 1 199 ? 1.715 0.693 14.832 1.00 93.56 199 TRP A O 1
ATOM 1548 N N . LYS A 1 200 ? 3.895 0.963 14.348 1.00 93.44 200 LYS A N 1
ATOM 1549 C CA . LYS A 1 200 ? 3.712 1.732 13.110 1.00 93.44 200 LYS A CA 1
ATOM 1550 C C . LYS A 1 200 ? 3.493 0.859 11.863 1.00 93.44 200 LYS A C 1
ATOM 1552 O O . LYS A 1 200 ? 3.094 1.417 10.840 1.00 93.44 200 LYS A O 1
ATOM 1557 N N . ASP A 1 201 ? 3.754 -0.450 11.907 1.00 95.94 201 ASP A N 1
ATOM 1558 C CA . ASP A 1 201 ? 3.695 -1.337 10.731 1.00 95.94 201 ASP A CA 1
ATOM 1559 C C . ASP A 1 201 ? 2.293 -1.373 10.093 1.00 95.94 201 A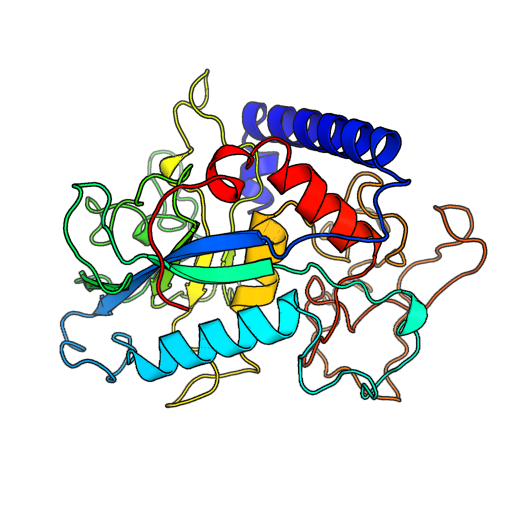SP A C 1
ATOM 1561 O O . ASP A 1 201 ? 1.273 -1.412 10.785 1.00 95.94 201 ASP A O 1
ATOM 1565 N N . GLY A 1 202 ? 2.251 -1.348 8.759 1.00 97.25 202 GLY A N 1
ATOM 1566 C CA . GLY A 1 202 ? 1.030 -1.255 7.954 1.00 97.25 202 GLY A CA 1
ATOM 1567 C C . GLY A 1 202 ? 0.984 0.017 7.108 1.00 97.25 202 GLY A C 1
ATOM 1568 O O . GLY A 1 202 ? 2.008 0.674 6.900 1.00 97.25 202 GLY A O 1
ATOM 1569 N N . LEU A 1 203 ? -0.209 0.366 6.625 1.00 97.69 203 LEU A N 1
ATOM 1570 C CA . LEU A 1 203 ? -0.426 1.540 5.775 1.00 97.69 203 LEU A CA 1
ATOM 1571 C C . LEU A 1 203 ? -1.615 2.386 6.212 1.00 97.69 203 LEU A C 1
ATOM 1573 O O . LEU A 1 203 ? -2.573 1.894 6.804 1.00 97.69 203 LEU A O 1
ATOM 1577 N N . VAL A 1 204 ? -1.558 3.665 5.872 1.00 97.62 204 VAL A N 1
ATOM 1578 C CA . VAL A 1 204 ? -2.641 4.627 6.040 1.00 97.62 204 VAL A CA 1
ATOM 1579 C C . VAL A 1 204 ? -3.047 5.135 4.667 1.00 97.62 204 VAL A C 1
ATOM 1581 O O . VAL A 1 204 ? -2.187 5.441 3.847 1.00 97.62 204 VAL A O 1
ATOM 1584 N N . VAL A 1 205 ? -4.348 5.226 4.413 1.00 97.50 205 VAL A N 1
ATOM 1585 C CA . VAL A 1 205 ? -4.900 5.758 3.164 1.00 97.50 205 VAL A CA 1
ATOM 1586 C C . VAL A 1 205 ? -5.938 6.818 3.493 1.00 97.50 205 VAL A C 1
ATOM 1588 O O . VAL A 1 205 ? -6.788 6.622 4.369 1.00 97.50 205 VAL A O 1
ATOM 1591 N N . ASP A 1 206 ? -5.890 7.940 2.782 1.00 96.69 206 ASP A N 1
ATOM 1592 C CA . ASP A 1 206 ? -6.930 8.949 2.877 1.00 96.69 206 ASP A CA 1
ATOM 1593 C C . ASP A 1 206 ? -8.268 8.360 2.417 1.00 96.69 206 ASP A C 1
ATOM 1595 O O . ASP A 1 206 ? -8.389 7.721 1.367 1.00 96.69 206 ASP A O 1
ATOM 1599 N N . PHE A 1 207 ? -9.312 8.596 3.204 1.00 96.50 207 PHE A N 1
ATOM 1600 C CA . PHE A 1 207 ? -10.632 8.042 2.951 1.00 96.50 207 PHE A CA 1
ATOM 1601 C C . PHE A 1 207 ? -11.219 8.479 1.609 1.00 96.50 207 PHE A C 1
ATOM 1603 O O . PHE A 1 207 ? -12.169 7.845 1.172 1.00 96.50 207 PHE A O 1
ATOM 1610 N N . GLN A 1 208 ? -10.743 9.540 0.950 1.00 95.75 208 GLN A N 1
ATOM 1611 C CA . GLN A 1 208 ? -11.186 9.926 -0.392 1.00 95.75 208 GLN A CA 1
ATOM 1612 C C . GLN A 1 208 ? -10.553 9.049 -1.470 1.00 95.75 208 GLN A C 1
ATOM 1614 O O . GLN A 1 208 ? -11.180 8.873 -2.502 1.00 95.75 208 GLN A O 1
ATOM 1619 N N . TRP A 1 209 ? -9.407 8.423 -1.217 1.00 96.31 209 TRP A N 1
ATOM 1620 C CA . TRP A 1 209 ? -8.630 7.666 -2.209 1.00 96.31 209 TRP A CA 1
ATOM 1621 C C . TRP A 1 209 ? -8.673 6.147 -1.993 1.00 96.31 209 TRP A C 1
ATOM 1623 O O . TRP A 1 209 ? -7.959 5.387 -2.642 1.00 96.31 209 TRP A O 1
ATOM 1633 N N . PHE A 1 210 ? -9.546 5.684 -1.093 1.00 97.62 210 PHE A N 1
ATOM 1634 C CA . PHE A 1 210 ? -9.788 4.263 -0.850 1.00 97.62 210 PHE A CA 1
ATOM 1635 C C . PHE A 1 210 ? -10.999 3.753 -1.653 1.00 97.62 210 PHE A C 1
ATOM 1637 O O . PHE A 1 210 ? -12.132 4.184 -1.414 1.00 97.62 210 PHE A O 1
ATOM 1644 N N . GLY A 1 211 ? -10.776 2.845 -2.607 1.00 97.31 211 GLY A N 1
ATOM 1645 C CA . GLY A 1 211 ? -11.803 2.353 -3.539 1.00 97.31 211 GLY A CA 1
ATOM 1646 C C . GLY A 1 211 ? -12.171 3.368 -4.631 1.00 97.31 211 GLY A C 1
ATOM 1647 O O . GLY A 1 211 ? -11.545 4.414 -4.751 1.00 97.31 211 GLY A O 1
ATOM 1648 N N . THR A 1 212 ? -13.199 3.065 -5.426 1.00 97.19 212 THR A N 1
ATOM 1649 C CA . THR A 1 212 ? -13.623 3.850 -6.611 1.00 97.19 212 THR A CA 1
ATOM 1650 C C . THR A 1 212 ? -15.111 4.208 -6.623 1.00 97.19 212 THR A C 1
ATOM 1652 O O . THR A 1 212 ? -15.572 4.996 -7.449 1.00 97.19 212 THR A O 1
ATOM 1655 N N . ILE A 1 213 ? -15.890 3.661 -5.688 1.00 97.25 213 ILE A N 1
ATOM 1656 C CA . ILE A 1 213 ? -17.334 3.897 -5.596 1.00 97.25 213 ILE A CA 1
ATOM 1657 C C . ILE A 1 213 ? -17.699 4.898 -4.493 1.00 97.25 213 ILE A C 1
ATOM 1659 O O . ILE A 1 213 ? -16.918 5.198 -3.594 1.00 97.25 213 ILE A O 1
ATOM 1663 N N . GLN A 1 214 ? -18.945 5.383 -4.525 1.00 93.25 214 GLN A N 1
ATOM 1664 C CA . GLN A 1 214 ? -19.564 6.160 -3.438 1.00 93.25 214 GLN A CA 1
ATOM 1665 C C . GLN A 1 214 ? -18.791 7.427 -3.025 1.00 93.25 214 GLN A C 1
ATOM 1667 O O . GLN A 1 214 ? -18.658 7.733 -1.840 1.00 93.25 214 GLN A O 1
ATOM 1672 N N . GLY A 1 215 ? -18.321 8.189 -4.015 1.00 88.12 215 GLY A N 1
ATOM 1673 C CA . GLY A 1 215 ? -17.643 9.469 -3.789 1.00 88.12 215 GLY A CA 1
ATOM 1674 C C . GLY A 1 215 ? -16.144 9.348 -3.523 1.00 88.12 215 GLY A C 1
ATOM 1675 O O . GLY A 1 215 ? -15.544 10.325 -3.084 1.00 88.12 215 GLY A O 1
ATOM 1676 N N . ALA A 1 216 ? -15.554 8.178 -3.784 1.00 94.31 216 ALA A N 1
ATOM 1677 C CA . ALA A 1 216 ? -14.113 8.054 -3.926 1.00 94.31 216 ALA A CA 1
ATOM 1678 C C . ALA A 1 216 ? -13.574 8.892 -5.094 1.00 94.31 216 ALA A C 1
ATOM 1680 O O . ALA A 1 216 ? -14.260 9.101 -6.097 1.00 94.31 216 ALA A O 1
ATOM 1681 N N . SER A 1 217 ? -12.331 9.324 -4.948 1.00 92.06 217 SER A N 1
ATOM 1682 C CA . SER A 1 217 ? -11.514 10.013 -5.935 1.00 92.06 217 SER A CA 1
ATOM 1683 C C . SER A 1 217 ? -10.435 9.067 -6.458 1.00 92.06 217 SER A C 1
ATOM 1685 O O . SER A 1 217 ? -10.002 8.1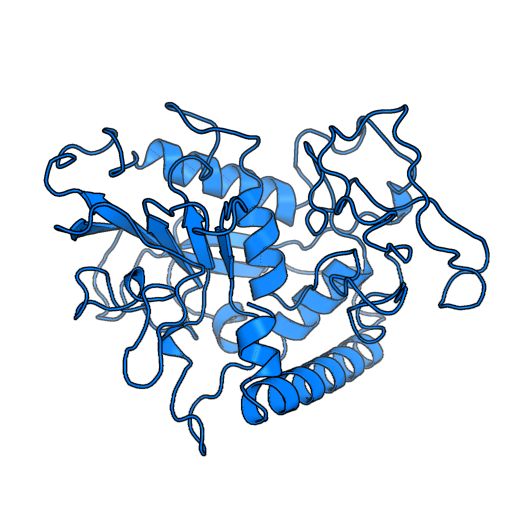54 -5.757 1.00 92.06 217 SER A O 1
ATOM 1687 N N . GLY A 1 218 ? -9.966 9.320 -7.678 1.00 89.75 218 GLY A N 1
ATOM 1688 C CA . GLY A 1 218 ? -8.893 8.538 -8.289 1.00 89.75 218 GLY A CA 1
ATOM 1689 C C . GLY A 1 218 ? -9.343 7.176 -8.808 1.00 89.75 218 GLY A C 1
ATOM 1690 O O . GLY A 1 218 ? -10.521 6.946 -9.080 1.00 89.75 218 GLY A O 1
ATOM 1691 N N . ASP A 1 219 ? -8.371 6.292 -8.987 1.00 91.38 219 ASP A N 1
ATOM 1692 C CA . ASP A 1 219 ? -8.513 4.983 -9.627 1.00 91.38 219 ASP A CA 1
ATOM 1693 C C . ASP A 1 219 ? -8.392 3.805 -8.641 1.00 91.38 219 ASP A C 1
ATOM 1695 O O . ASP A 1 219 ? -8.376 2.648 -9.051 1.00 91.38 219 ASP A O 1
ATOM 1699 N N . GLY A 1 220 ? -8.339 4.097 -7.337 1.00 94.44 220 GLY A N 1
ATOM 1700 C CA . GLY A 1 220 ? -8.280 3.106 -6.263 1.00 94.44 220 GLY A CA 1
ATOM 1701 C C . GLY A 1 220 ? -6.897 2.494 -6.009 1.00 94.44 220 GLY A C 1
ATOM 1702 O O . GLY A 1 220 ? -6.784 1.654 -5.118 1.00 94.44 220 GLY A O 1
ATOM 1703 N N . ARG A 1 221 ? -5.842 2.920 -6.723 1.00 96.81 221 ARG A N 1
ATOM 1704 C CA . ARG A 1 221 ? -4.492 2.326 -6.616 1.00 96.81 221 ARG A CA 1
ATOM 1705 C C . ARG A 1 221 ? -3.605 2.895 -5.521 1.00 96.81 221 ARG A C 1
ATOM 1707 O O . ARG A 1 221 ? -2.499 2.395 -5.340 1.00 96.81 221 ARG A O 1
ATOM 1714 N N . THR A 1 222 ? -4.071 3.865 -4.734 1.00 97.12 222 THR A N 1
ATOM 1715 C CA . THR A 1 222 ? -3.302 4.347 -3.576 1.00 97.12 222 THR A CA 1
ATOM 1716 C C . THR A 1 222 ? -2.969 3.194 -2.629 1.00 97.12 222 THR A C 1
ATOM 1718 O O . THR A 1 222 ? -1.814 3.004 -2.277 1.00 97.12 222 THR A O 1
ATOM 1721 N N . ALA A 1 223 ? -3.941 2.341 -2.293 1.00 98.00 223 ALA A N 1
ATOM 1722 C CA . ALA A 1 223 ? -3.667 1.167 -1.464 1.00 98.00 223 ALA A CA 1
ATOM 1723 C C . ALA A 1 223 ? -2.728 0.160 -2.160 1.00 98.00 223 ALA A C 1
ATOM 1725 O O . ALA A 1 223 ?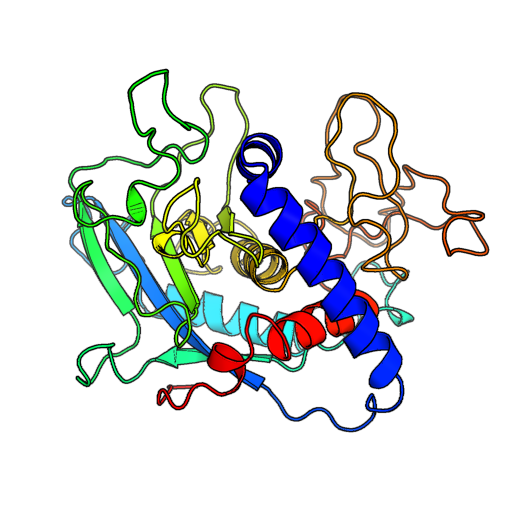 -1.892 -0.445 -1.491 1.00 98.00 223 ALA A O 1
ATOM 1726 N N . THR A 1 224 ? -2.829 -0.002 -3.486 1.00 98.69 224 THR A N 1
ATOM 1727 C CA . THR A 1 224 ? -1.929 -0.868 -4.267 1.00 98.69 224 THR A CA 1
ATOM 1728 C C . THR A 1 224 ? -0.478 -0.412 -4.132 1.00 98.69 224 THR A C 1
ATOM 1730 O O . THR A 1 224 ? 0.387 -1.229 -3.810 1.00 98.69 224 THR A O 1
ATOM 1733 N N . HIS A 1 225 ? -0.243 0.888 -4.318 1.00 98.31 225 HIS A N 1
ATOM 1734 C CA . HIS A 1 225 ? 1.049 1.554 -4.168 1.00 98.31 225 HIS A CA 1
ATOM 1735 C C . HIS A 1 225 ? 1.610 1.395 -2.749 1.00 98.31 225 HIS A C 1
ATOM 1737 O O . HIS A 1 225 ? 2.715 0.886 -2.559 1.00 98.31 225 HIS A O 1
ATOM 1743 N N . GLU A 1 226 ? 0.812 1.727 -1.731 1.00 98.31 226 GLU A N 1
ATOM 1744 C CA . GLU A 1 226 ? 1.241 1.634 -0.333 1.00 98.31 226 GLU A CA 1
ATOM 1745 C C . GLU A 1 226 ? 1.562 0.196 0.100 1.00 98.31 226 GLU A C 1
ATOM 1747 O O . GLU A 1 226 ? 2.505 -0.040 0.858 1.00 98.31 226 GLU A O 1
ATOM 1752 N N . ILE A 1 227 ? 0.824 -0.804 -0.392 1.00 98.81 227 ILE A N 1
ATOM 1753 C CA . ILE A 1 227 ? 1.158 -2.207 -0.114 1.00 98.81 227 ILE A CA 1
ATOM 1754 C C . ILE A 1 227 ? 2.472 -2.608 -0.807 1.00 98.81 227 ILE A C 1
ATOM 1756 O O . ILE A 1 227 ? 3.215 -3.422 -0.259 1.00 98.81 227 ILE A O 1
ATOM 1760 N N . GLY A 1 228 ? 2.827 -1.994 -1.938 1.00 98.44 228 GLY A N 1
ATOM 1761 C CA . GLY A 1 228 ? 4.129 -2.194 -2.572 1.00 98.44 228 GLY A CA 1
ATOM 1762 C C . GLY A 1 228 ? 5.265 -1.785 -1.634 1.00 98.44 228 GLY A C 1
ATOM 1763 O O . GLY A 1 228 ? 6.173 -2.578 -1.377 1.00 98.44 228 GLY A O 1
ATOM 1764 N N . HIS A 1 229 ? 5.157 -0.607 -1.013 1.00 97.19 229 HIS A N 1
ATOM 1765 C CA . HIS A 1 229 ? 6.073 -0.174 0.047 1.00 97.19 229 HIS A CA 1
ATOM 1766 C C . HIS A 1 229 ? 6.051 -1.092 1.265 1.00 97.19 229 HIS A C 1
ATOM 1768 O O . HIS A 1 229 ? 7.104 -1.490 1.765 1.00 97.19 229 HIS A O 1
ATOM 1774 N N . TYR A 1 230 ? 4.866 -1.483 1.735 1.00 98.25 230 TYR A N 1
ATOM 1775 C CA . TYR A 1 230 ? 4.737 -2.439 2.834 1.00 98.25 230 TYR A CA 1
ATOM 1776 C C . TYR A 1 230 ? 5.508 -3.737 2.550 1.00 98.25 230 TYR A C 1
ATOM 1778 O O . TYR A 1 230 ? 6.130 -4.300 3.452 1.00 98.25 230 TYR A O 1
ATOM 1786 N N . LEU A 1 231 ? 5.517 -4.185 1.293 1.00 97.88 231 LEU A N 1
ATOM 1787 C CA . LEU A 1 231 ? 6.220 -5.371 0.808 1.00 97.88 231 LEU A CA 1
ATOM 1788 C C . LEU A 1 231 ? 7.648 -5.094 0.308 1.00 97.88 231 LEU A C 1
ATOM 1790 O O . LEU A 1 231 ? 8.246 -5.959 -0.323 1.00 97.88 231 LEU A O 1
ATOM 1794 N N . GLY A 1 232 ? 8.220 -3.933 0.633 1.00 95.06 232 GLY A N 1
ATOM 1795 C CA . GLY A 1 232 ? 9.645 -3.659 0.457 1.00 95.06 232 GLY A CA 1
ATOM 1796 C C . GLY A 1 232 ? 10.037 -2.948 -0.835 1.00 95.06 232 GLY A C 1
ATOM 1797 O O . GLY A 1 232 ? 11.235 -2.753 -1.036 1.00 95.06 232 GLY A O 1
ATOM 1798 N N . LEU A 1 233 ? 9.083 -2.541 -1.675 1.00 95.50 233 LEU A N 1
ATOM 1799 C CA . LEU A 1 233 ? 9.367 -1.784 -2.895 1.00 95.50 233 LEU A CA 1
ATOM 1800 C C . LEU A 1 233 ? 9.601 -0.306 -2.585 1.00 95.50 233 LEU A C 1
ATOM 1802 O O . LEU A 1 233 ? 8.888 0.281 -1.775 1.00 95.50 233 LEU A O 1
ATOM 1806 N N . ASN A 1 234 ? 10.559 0.315 -3.263 1.00 92.12 234 ASN A N 1
ATOM 1807 C CA . ASN A 1 234 ? 10.691 1.770 -3.284 1.00 92.12 234 ASN A CA 1
ATOM 1808 C C . ASN A 1 234 ? 9.891 2.351 -4.458 1.00 92.12 234 ASN A C 1
ATOM 1810 O O . ASN A 1 234 ? 9.374 1.612 -5.300 1.00 92.12 234 ASN A O 1
ATOM 1814 N N . HIS A 1 235 ? 9.779 3.680 -4.508 1.00 91.88 235 HIS A N 1
ATOM 1815 C CA . HIS A 1 235 ? 9.301 4.360 -5.711 1.00 91.88 235 HIS A CA 1
ATOM 1816 C C . HIS A 1 235 ? 10.154 3.966 -6.919 1.00 91.88 235 HIS A C 1
ATOM 1818 O O . HIS A 1 235 ? 11.324 3.651 -6.754 1.00 91.88 235 HIS A O 1
ATOM 1824 N N . THR A 1 236 ? 9.625 4.036 -8.139 1.00 89.75 236 THR A N 1
ATOM 1825 C CA . THR A 1 236 ? 10.466 3.812 -9.334 1.00 89.75 236 THR A CA 1
ATOM 1826 C C . THR A 1 236 ? 11.415 4.972 -9.630 1.00 89.75 236 THR A C 1
ATOM 1828 O O . THR A 1 236 ? 12.251 4.857 -10.518 1.00 89.75 236 THR A O 1
ATOM 1831 N N . PHE A 1 237 ? 11.261 6.104 -8.940 1.00 85.94 237 PHE A N 1
ATOM 1832 C CA . PHE A 1 237 ? 12.024 7.325 -9.169 1.00 85.94 237 PHE A CA 1
ATOM 1833 C C . PHE A 1 237 ? 12.788 7.768 -7.923 1.00 85.94 237 PHE A C 1
ATOM 1835 O O . PHE A 1 237 ? 12.351 7.605 -6.782 1.00 85.94 237 PHE A O 1
ATOM 1842 N N . CYS A 1 238 ? 13.925 8.406 -8.144 1.00 78.81 238 CYS A N 1
ATOM 1843 C CA . CYS A 1 238 ? 14.707 9.037 -7.092 1.00 78.81 238 CYS A CA 1
ATOM 1844 C C . CYS A 1 238 ? 14.018 10.266 -6.474 1.00 78.81 238 CYS A C 1
ATOM 1846 O O . CYS A 1 238 ? 13.680 11.204 -7.188 1.00 78.81 238 CYS A O 1
ATOM 1848 N N . GLU A 1 239 ? 13.911 10.316 -5.140 1.00 71.88 239 GLU A N 1
ATOM 1849 C CA . GLU A 1 239 ? 13.313 11.451 -4.407 1.00 71.88 239 GLU A CA 1
ATOM 1850 C C . GLU A 1 239 ? 14.287 12.609 -4.100 1.00 71.88 239 GLU A C 1
ATOM 1852 O O . GLU A 1 239 ? 13.887 13.648 -3.569 1.00 71.88 239 GLU A O 1
ATOM 1857 N N . SER A 1 240 ? 15.587 12.462 -4.386 1.00 64.88 240 SER A N 1
ATOM 1858 C CA . SER A 1 240 ? 16.569 13.497 -4.031 1.00 64.88 240 SER A CA 1
ATOM 1859 C C . SER A 1 240 ? 16.505 14.710 -4.965 1.00 64.88 240 SER A C 1
ATOM 1861 O O . SER A 1 240 ? 16.932 14.661 -6.118 1.00 64.88 240 SER A O 1
ATOM 1863 N N . GLN A 1 241 ? 16.117 15.865 -4.420 1.00 53.31 241 GLN A N 1
ATOM 1864 C CA . GLN A 1 241 ? 16.180 17.163 -5.114 1.00 53.31 241 GLN A CA 1
ATOM 1865 C C . GLN A 1 241 ? 17.617 17.631 -5.422 1.00 53.31 241 GLN A C 1
ATOM 1867 O O . GLN A 1 241 ? 17.818 18.595 -6.158 1.00 53.31 241 GLN A O 1
ATOM 1872 N N . SER A 1 242 ? 18.643 16.981 -4.861 1.00 51.19 242 SER A N 1
ATOM 1873 C CA . SER A 1 242 ? 20.042 17.367 -5.064 1.00 51.19 242 SER A CA 1
ATOM 1874 C C . SER A 1 242 ? 20.920 16.143 -5.287 1.00 51.19 242 SER A C 1
ATOM 1876 O O . SER A 1 242 ? 21.390 15.505 -4.350 1.00 51.19 242 SER A O 1
ATOM 1878 N N . GLY A 1 243 ? 21.169 15.822 -6.556 1.00 51.81 243 GLY A N 1
ATOM 1879 C CA . GLY A 1 243 ? 22.188 14.831 -6.898 1.00 51.81 243 GLY A CA 1
ATOM 1880 C C . GLY A 1 243 ? 21.990 14.081 -8.205 1.00 51.81 243 GLY A C 1
ATOM 1881 O O . GLY A 1 243 ? 22.931 13.412 -8.615 1.00 51.81 243 GLY A O 1
ATOM 1882 N N . GLY A 1 244 ? 20.828 14.195 -8.864 1.00 57.53 244 GLY A N 1
ATOM 1883 C CA . GLY A 1 244 ? 20.582 13.498 -10.132 1.00 57.53 244 GLY A CA 1
ATOM 1884 C C . GLY A 1 244 ? 20.779 11.985 -10.014 1.00 57.53 244 GLY A C 1
ATOM 1885 O O . GLY A 1 244 ? 21.386 11.384 -10.899 1.00 57.53 244 GLY A O 1
ATOM 1886 N N . CYS A 1 245 ? 20.363 11.388 -8.888 1.00 67.44 245 CYS A N 1
ATOM 1887 C CA . CYS A 1 245 ? 20.390 9.936 -8.771 1.00 67.44 245 CYS A CA 1
ATOM 1888 C C . CYS A 1 245 ? 19.336 9.348 -9.701 1.00 67.44 245 CYS A C 1
ATOM 1890 O O . CYS A 1 245 ? 18.245 9.891 -9.833 1.00 67.44 245 CYS A O 1
ATOM 1892 N N . CYS A 1 246 ? 19.702 8.264 -10.364 1.00 74.06 246 CYS A N 1
ATOM 1893 C CA . CYS A 1 246 ? 18.835 7.560 -11.296 1.00 74.06 246 CYS A CA 1
ATOM 1894 C C . CYS A 1 246 ? 18.319 6.241 -10.693 1.00 74.06 246 CYS A C 1
ATOM 1896 O O . CYS A 1 246 ? 17.368 5.674 -11.206 1.00 74.06 246 CYS A O 1
ATOM 1898 N N . ASP A 1 247 ? 18.886 5.804 -9.565 1.00 73.31 247 ASP A N 1
ATOM 1899 C CA . ASP A 1 247 ? 18.490 4.611 -8.813 1.00 73.31 247 ASP A CA 1
ATOM 1900 C C . ASP A 1 247 ? 18.274 4.973 -7.334 1.00 73.31 247 ASP A C 1
ATOM 1902 O O . ASP A 1 247 ? 19.086 5.698 -6.745 1.00 73.31 247 ASP A O 1
ATOM 1906 N N . ASN A 1 248 ? 17.181 4.484 -6.749 1.00 73.56 248 ASN A N 1
ATOM 1907 C CA . ASN A 1 248 ? 16.771 4.741 -5.372 1.00 73.56 248 ASN A CA 1
ATOM 1908 C C . ASN A 1 248 ? 16.591 3.468 -4.525 1.00 73.56 248 ASN A C 1
ATOM 1910 O O . ASN A 1 248 ? 16.154 3.576 -3.375 1.00 73.56 248 ASN A O 1
ATOM 1914 N N . ASP A 1 249 ? 16.866 2.279 -5.064 1.00 72.19 249 ASP A N 1
ATOM 1915 C CA . ASP A 1 249 ? 16.559 1.017 -4.388 1.00 72.19 249 ASP A CA 1
ATOM 1916 C C . ASP A 1 249 ? 17.773 0.141 -4.080 1.00 72.19 249 ASP A C 1
ATOM 1918 O O . ASP A 1 249 ? 17.631 -1.002 -3.639 1.00 72.19 249 ASP A O 1
ATOM 1922 N N . ASP A 1 250 ? 18.966 0.728 -4.200 1.00 72.19 250 ASP A N 1
ATOM 1923 C CA . ASP A 1 250 ? 20.252 0.071 -3.989 1.00 72.19 250 ASP A CA 1
ATOM 1924 C C . ASP A 1 250 ? 20.410 -1.172 -4.891 1.00 72.19 250 ASP A C 1
ATOM 1926 O O . ASP A 1 250 ? 21.000 -2.160 -4.446 1.00 72.19 250 ASP A O 1
ATOM 1930 N N . ASN A 1 251 ? 19.894 -1.170 -6.126 1.00 71.69 251 ASN A N 1
ATOM 1931 C CA . ASN A 1 251 ? 19.825 -2.316 -7.048 1.00 71.69 251 ASN A CA 1
ATOM 1932 C C . ASN A 1 251 ? 18.996 -3.496 -6.497 1.00 71.69 251 ASN A C 1
ATOM 1934 O O . ASN A 1 251 ? 19.465 -4.644 -6.481 1.00 71.69 251 ASN A O 1
ATOM 1938 N N . ASN A 1 252 ? 17.850 -3.231 -5.874 1.00 81.50 252 ASN A N 1
ATOM 1939 C CA . ASN A 1 252 ? 16.940 -4.274 -5.385 1.00 81.50 252 ASN A CA 1
ATOM 1940 C C . ASN A 1 252 ? 15.969 -4.753 -6.475 1.00 81.50 252 ASN A C 1
ATOM 1942 O O . ASN A 1 252 ? 15.601 -5.930 -6.481 1.00 81.50 252 ASN A O 1
ATOM 1946 N N . VAL A 1 253 ? 15.600 -3.872 -7.406 1.00 88.06 253 VAL A N 1
ATOM 1947 C CA . VAL A 1 253 ? 14.777 -4.144 -8.585 1.00 88.06 253 VAL A CA 1
ATOM 1948 C C . VAL A 1 253 ? 15.533 -3.668 -9.826 1.00 88.06 253 VAL A C 1
ATOM 1950 O O . VAL A 1 253 ? 15.623 -2.478 -10.102 1.00 88.06 253 VAL A O 1
ATOM 1953 N N . ASP A 1 254 ? 16.048 -4.613 -10.613 1.00 86.75 254 ASP A N 1
ATOM 1954 C CA . ASP A 1 254 ? 16.925 -4.300 -11.750 1.00 86.75 254 ASP A CA 1
ATOM 1955 C C . ASP A 1 254 ? 16.173 -4.189 -13.098 1.00 86.75 254 ASP A C 1
ATOM 1957 O O . ASP A 1 254 ? 16.767 -3.808 -14.107 1.00 86.75 254 ASP A O 1
ATOM 1961 N N . ASP A 1 255 ? 14.879 -4.538 -13.162 1.00 86.69 255 ASP A N 1
ATOM 1962 C CA . ASP A 1 255 ? 14.069 -4.526 -14.396 1.00 86.69 255 ASP A CA 1
ATOM 1963 C C . ASP A 1 255 ? 13.111 -3.328 -14.526 1.00 86.69 255 ASP A C 1
ATOM 1965 O O . ASP A 1 255 ? 12.333 -3.250 -15.486 1.00 86.69 255 ASP A O 1
ATOM 1969 N N . THR A 1 256 ? 13.188 -2.378 -13.596 1.00 87.12 256 THR A N 1
ATOM 1970 C CA . THR A 1 256 ? 12.576 -1.051 -13.704 1.00 87.12 256 THR A CA 1
ATOM 1971 C C . THR A 1 256 ? 13.622 -0.061 -14.216 1.00 87.12 256 THR A C 1
ATOM 1973 O O . THR A 1 256 ? 14.608 0.157 -13.516 1.00 87.12 256 THR A O 1
ATOM 1976 N N . PRO A 1 257 ? 13.447 0.523 -15.421 1.00 86.88 257 PRO A N 1
ATOM 1977 C CA . PRO A 1 257 ? 14.297 1.600 -15.906 1.00 86.88 257 PRO A CA 1
ATOM 1978 C C . PRO A 1 257 ? 14.462 2.680 -14.852 1.00 86.88 257 PRO A C 1
ATOM 1980 O O . PRO A 1 257 ? 13.504 3.052 -14.166 1.00 86.88 257 PRO A O 1
ATOM 1983 N N . LEU A 1 258 ? 15.689 3.158 -14.758 1.00 81.56 258 LEU A N 1
ATOM 1984 C CA . LEU A 1 258 ? 16.079 4.226 -13.882 1.00 81.56 258 LEU A CA 1
ATOM 1985 C C . LEU A 1 258 ? 15.272 5.474 -14.212 1.00 81.56 258 LEU A C 1
ATOM 1987 O O . LEU A 1 258 ? 15.095 5.842 -15.371 1.00 81.56 258 LEU A O 1
ATOM 1991 N N . CYS A 1 259 ? 14.796 6.145 -13.176 1.00 80.31 259 CYS A N 1
ATOM 1992 C CA . CYS A 1 259 ? 13.969 7.327 -13.319 1.00 80.31 259 CYS A CA 1
ATOM 1993 C C . CYS A 1 259 ? 14.386 8.350 -12.266 1.00 80.31 259 CYS A C 1
ATOM 1995 O O . CYS A 1 259 ? 14.631 8.031 -11.097 1.00 80.31 259 CYS A O 1
ATOM 1997 N N . TYR A 1 260 ? 14.469 9.606 -12.686 1.00 77.12 260 TYR A N 1
ATOM 1998 C CA . TYR A 1 260 ? 14.733 10.725 -11.800 1.00 77.12 260 TYR A CA 1
ATOM 1999 C C . TYR A 1 260 ? 13.531 11.657 -11.778 1.00 77.12 260 TYR A C 1
ATOM 2001 O O . TYR A 1 260 ? 12.856 11.862 -12.786 1.00 77.12 260 TYR A O 1
ATOM 2009 N N . ASP A 1 261 ? 13.307 12.283 -10.629 1.00 71.69 261 ASP A N 1
ATOM 2010 C CA . ASP A 1 261 ? 12.453 13.457 -10.525 1.00 71.69 261 ASP A CA 1
ATOM 2011 C C . ASP A 1 261 ? 13.040 14.607 -11.374 1.00 71.69 261 ASP A C 1
ATOM 2013 O O . ASP A 1 261 ? 13.895 15.381 -10.940 1.00 71.69 261 ASP A O 1
ATOM 2017 N N . SER A 1 262 ? 12.652 14.679 -12.648 1.00 54.91 262 SER A N 1
ATOM 2018 C CA . SER A 1 262 ? 13.282 15.598 -13.590 1.00 54.91 262 SER A CA 1
ATOM 2019 C C . SER A 1 262 ? 12.883 17.066 -13.381 1.00 54.91 262 SER A C 1
ATOM 2021 O O . SER A 1 262 ? 11.723 17.412 -13.185 1.00 54.91 262 SER A O 1
ATOM 2023 N N . ASN A 1 263 ? 13.862 17.956 -13.583 1.00 50.56 263 ASN A N 1
ATOM 2024 C CA . ASN A 1 263 ? 13.684 19.390 -13.857 1.00 50.56 263 ASN A CA 1
ATOM 2025 C C . ASN A 1 263 ? 13.090 20.275 -12.742 1.00 50.56 263 ASN A C 1
ATOM 2027 O O . ASN A 1 263 ? 12.388 21.228 -13.064 1.00 50.56 263 ASN A O 1
ATOM 2031 N N . ASN A 1 264 ? 13.432 20.060 -11.465 1.00 51.28 264 ASN A N 1
ATOM 2032 C CA . ASN A 1 264 ? 12.936 20.869 -10.328 1.00 51.28 264 ASN A CA 1
ATOM 2033 C C . ASN A 1 264 ? 11.402 20.809 -10.101 1.00 51.28 264 ASN A C 1
ATOM 2035 O O . ASN A 1 264 ? 10.922 21.548 -9.240 1.00 51.28 264 ASN A O 1
ATOM 2039 N N . ASP A 1 265 ? 10.649 19.960 -10.820 1.00 54.44 265 ASP A N 1
ATOM 2040 C CA . ASP A 1 265 ? 9.177 20.044 -10.897 1.00 54.44 265 ASP A CA 1
ATOM 2041 C C . ASP A 1 265 ? 8.407 18.776 -10.449 1.00 54.44 265 ASP A C 1
ATOM 2043 O O . ASP A 1 265 ? 7.176 18.830 -10.380 1.00 54.44 265 ASP A O 1
ATOM 2047 N N . GLY A 1 266 ? 9.061 17.670 -10.080 1.00 67.88 266 GLY A N 1
ATOM 2048 C CA . GLY A 1 266 ? 8.399 16.491 -9.506 1.00 67.88 266 GLY A CA 1
ATOM 2049 C C . GLY A 1 266 ? 8.336 15.265 -10.436 1.00 67.88 266 GLY A C 1
ATOM 2050 O O . GLY A 1 266 ? 8.564 15.361 -11.647 1.00 67.88 266 GLY A O 1
ATOM 2051 N N . PRO A 1 267 ? 7.954 14.094 -9.890 1.00 79.31 267 PRO A N 1
ATOM 2052 C CA . PRO A 1 267 ? 7.664 12.899 -10.681 1.00 79.31 267 PRO A CA 1
ATOM 2053 C C . PRO A 1 267 ? 6.496 13.131 -11.655 1.00 79.31 267 PRO A C 1
ATOM 2055 O O . PRO A 1 267 ? 5.708 14.070 -11.525 1.00 79.31 267 PRO A O 1
ATOM 2058 N N . TYR A 1 268 ? 6.347 12.260 -12.654 1.00 87.25 268 TYR A N 1
ATOM 2059 C CA . TYR A 1 268 ? 5.256 12.382 -13.620 1.00 87.25 268 TYR A CA 1
ATOM 2060 C C . TYR A 1 268 ? 3.894 12.062 -12.984 1.00 87.25 268 TYR A C 1
ATOM 2062 O O . TYR A 1 268 ? 3.604 10.912 -12.676 1.00 87.25 268 TYR A O 1
ATOM 2070 N N . PHE A 1 269 ? 3.028 13.073 -12.859 1.00 88.69 269 PHE A N 1
ATOM 2071 C CA . PHE A 1 269 ? 1.664 12.948 -12.310 1.00 88.69 269 PHE A CA 1
ATOM 2072 C C . PHE A 1 269 ? 0.560 12.807 -13.376 1.00 88.69 269 PHE A C 1
ATOM 2074 O O . PHE A 1 269 ? -0.633 12.863 -13.066 1.00 88.69 269 PHE A O 1
ATOM 2081 N N . GLY A 1 270 ? 0.931 12.721 -14.656 1.00 91.25 270 GLY A N 1
ATOM 2082 C CA . GLY A 1 270 ? -0.025 12.670 -15.763 1.00 91.25 270 GLY A CA 1
ATOM 2083 C C . GLY A 1 270 ? -0.592 11.267 -16.017 1.00 91.25 270 GLY A C 1
ATOM 2084 O O . GLY A 1 270 ? -0.081 10.281 -15.488 1.00 91.25 270 GLY A O 1
ATOM 2085 N N . PRO A 1 271 ? -1.646 11.149 -16.844 1.00 93.31 271 PRO A N 1
ATOM 2086 C CA . PRO A 1 271 ? -2.186 9.855 -17.240 1.00 93.31 271 PRO A CA 1
ATOM 2087 C C . PRO A 1 271 ? -1.237 9.094 -18.162 1.00 93.31 271 PRO A C 1
ATOM 2089 O O . PRO A 1 271 ? -0.758 9.624 -19.168 1.00 93.31 271 PRO A O 1
ATOM 2092 N N . VAL A 1 272 ? -1.042 7.810 -17.870 1.00 93.88 272 VAL A N 1
ATOM 2093 C CA . VAL A 1 272 ? -0.328 6.894 -18.759 1.00 93.88 272 VAL A CA 1
ATOM 2094 C C . VAL A 1 272 ? -1.190 6.596 -19.985 1.00 93.88 272 VAL A C 1
ATOM 2096 O O . VAL A 1 272 ? -2.291 6.054 -19.903 1.00 93.88 272 VAL A O 1
ATOM 2099 N N . THR A 1 273 ? -0.682 6.966 -21.155 1.00 94.88 273 THR A N 1
ATOM 2100 C CA . THR A 1 273 ? -1.355 6.821 -22.449 1.00 94.88 273 THR A CA 1
ATOM 2101 C C . THR A 1 273 ? -0.392 6.259 -23.485 1.00 94.88 273 THR A C 1
ATOM 2103 O O . THR A 1 273 ? 0.820 6.242 -23.280 1.00 94.88 273 THR A O 1
ATOM 2106 N N . SER A 1 274 ? -0.906 5.890 -24.659 1.00 94.50 274 SER A N 1
ATOM 2107 C CA . SER A 1 274 ? -0.079 5.444 -25.788 1.00 94.50 274 SER A CA 1
ATOM 2108 C C . SER A 1 274 ? 0.950 6.480 -26.267 1.00 94.50 274 SER A C 1
ATOM 2110 O O . SER A 1 274 ? 1.834 6.138 -27.045 1.00 94.50 274 SER A O 1
ATOM 2112 N N . SER A 1 275 ? 0.804 7.751 -25.872 1.00 94.50 275 SER A N 1
ATOM 2113 C CA . SER A 1 275 ? 1.732 8.841 -26.201 1.00 94.50 275 SER A CA 1
ATOM 2114 C C . SER A 1 275 ? 2.723 9.182 -25.090 1.00 94.50 275 SER A C 1
ATOM 2116 O O . SER A 1 275 ? 3.603 10.005 -25.325 1.00 94.50 275 SER A O 1
ATOM 2118 N N . THR A 1 276 ? 2.588 8.600 -23.897 1.00 93.69 276 THR A N 1
ATOM 2119 C CA . THR A 1 276 ? 3.517 8.855 -22.791 1.00 93.69 276 THR A CA 1
ATOM 2120 C C . THR A 1 276 ? 4.899 8.308 -23.156 1.00 93.69 276 THR A C 1
ATOM 2122 O O . THR A 1 276 ? 5.020 7.151 -23.558 1.00 93.69 276 THR A O 1
ATOM 2125 N N . ASN A 1 277 ? 5.926 9.152 -23.060 1.00 92.62 277 ASN A N 1
ATOM 2126 C CA . ASN A 1 277 ? 7.280 8.870 -23.538 1.00 92.62 277 ASN A CA 1
ATOM 2127 C C . ASN A 1 277 ? 8.367 9.539 -22.678 1.00 92.62 277 ASN A C 1
ATOM 2129 O O . ASN A 1 277 ? 9.390 9.970 -23.214 1.00 92.62 277 ASN A O 1
ATOM 2133 N N . ASN A 1 278 ? 8.127 9.656 -21.369 1.00 89.69 278 ASN A N 1
ATOM 2134 C CA . ASN A 1 278 ? 9.109 10.199 -20.436 1.00 89.69 278 ASN A CA 1
ATOM 2135 C C . ASN A 1 278 ? 10.380 9.336 -20.460 1.00 89.69 278 ASN A C 1
ATOM 2137 O O . ASN A 1 278 ? 10.304 8.113 -20.563 1.00 89.69 278 ASN A O 1
ATOM 2141 N N . ASN A 1 279 ? 11.533 9.989 -20.416 1.00 89.31 279 ASN A N 1
ATOM 2142 C CA . ASN A 1 279 ? 12.849 9.391 -20.224 1.00 89.31 279 ASN A CA 1
ATOM 2143 C C . ASN A 1 279 ? 13.652 10.456 -19.482 1.00 89.31 279 ASN A C 1
ATOM 2145 O O . ASN A 1 279 ? 13.974 11.508 -20.048 1.00 89.31 279 ASN A O 1
ATOM 2149 N N . THR A 1 280 ? 13.843 10.242 -18.189 1.00 85.62 280 THR A N 1
ATOM 2150 C CA . THR A 1 280 ? 14.445 11.232 -17.288 1.00 85.62 280 THR A CA 1
ATOM 2151 C C . THR A 1 280 ? 15.859 10.857 -16.865 1.00 85.62 280 THR A C 1
ATOM 2153 O O . THR A 1 280 ? 16.605 11.720 -16.393 1.00 85.62 280 THR A O 1
ATOM 2156 N N . CYS A 1 281 ? 16.253 9.607 -17.099 1.00 84.25 281 CYS A N 1
ATOM 2157 C CA . CYS A 1 281 ? 17.564 9.052 -16.807 1.00 84.25 281 CYS A CA 1
ATOM 2158 C C . CYS A 1 281 ? 18.096 8.241 -17.985 1.00 84.25 281 CYS A C 1
ATOM 2160 O O . CYS A 1 281 ? 17.343 7.776 -18.824 1.00 84.25 281 CYS A O 1
ATOM 2162 N N . ASN A 1 282 ? 19.421 8.073 -18.022 1.00 86.25 282 ASN A N 1
ATOM 2163 C CA . ASN A 1 282 ? 20.082 7.199 -18.985 1.00 86.25 282 ASN A CA 1
ATOM 2164 C C . ASN A 1 282 ? 20.467 5.883 -18.306 1.00 86.25 282 ASN A C 1
ATOM 2166 O O . ASN A 1 282 ? 21.349 5.862 -17.444 1.00 86.25 282 ASN A O 1
ATOM 2170 N N . ASP A 1 283 ? 19.849 4.795 -18.749 1.00 84.12 283 ASP A N 1
ATOM 2171 C CA . ASP A 1 283 ? 20.010 3.463 -18.159 1.00 84.12 283 ASP A CA 1
ATOM 2172 C C . ASP A 1 283 ? 21.294 2.719 -18.576 1.00 84.12 283 ASP A C 1
ATOM 2174 O O . ASP A 1 283 ? 21.632 1.660 -18.031 1.00 84.12 283 ASP A O 1
ATOM 2178 N N . ILE A 1 284 ? 22.021 3.223 -19.582 1.00 84.62 284 ILE A N 1
ATOM 2179 C CA . ILE A 1 284 ? 23.141 2.491 -20.189 1.00 84.62 284 ILE A CA 1
ATOM 2180 C C . ILE A 1 284 ? 24.248 2.245 -19.160 1.00 84.62 284 ILE A C 1
ATOM 2182 O O . ILE A 1 284 ? 24.876 3.170 -18.645 1.00 84.62 284 ILE A O 1
ATOM 2186 N N . GLY A 1 285 ? 24.564 0.965 -18.945 1.00 75.56 285 GLY A N 1
ATOM 2187 C CA . GLY A 1 285 ? 25.620 0.552 -18.020 1.00 75.56 285 GLY A CA 1
ATOM 2188 C C . GLY A 1 285 ? 25.186 0.495 -16.554 1.00 75.56 285 GLY A C 1
ATOM 2189 O O . GLY A 1 285 ? 26.027 0.193 -15.712 1.00 75.56 285 GLY A O 1
ATOM 2190 N N . GLN A 1 286 ? 23.899 0.716 -16.268 1.00 75.88 286 GLN A N 1
ATOM 2191 C CA . GLN A 1 286 ? 23.282 0.595 -14.945 1.00 75.88 286 GLN A CA 1
ATOM 2192 C C . GLN A 1 286 ? 22.269 -0.562 -14.917 1.00 75.88 286 GLN A C 1
ATOM 2194 O O . GLN A 1 286 ? 21.109 -0.389 -14.583 1.00 75.88 286 GLN A O 1
ATOM 2199 N N . GLY A 1 287 ? 22.687 -1.746 -15.373 1.00 76.38 287 GLY A N 1
ATOM 2200 C CA . GLY A 1 287 ? 21.803 -2.916 -15.508 1.00 76.38 287 GLY A CA 1
ATOM 2201 C C . GLY A 1 287 ? 21.146 -3.052 -16.886 1.00 76.38 287 GLY A C 1
ATOM 2202 O O . GLY A 1 287 ? 20.846 -4.169 -17.310 1.00 76.38 287 GLY A O 1
ATOM 2203 N N . PHE A 1 288 ? 21.062 -1.967 -17.663 1.00 84.19 288 PHE A N 1
ATOM 2204 C CA . PHE A 1 288 ? 20.475 -1.982 -19.004 1.00 84.19 288 PHE A CA 1
ATOM 2205 C C . PHE A 1 288 ? 21.512 -1.833 -20.126 1.00 84.19 288 PHE A C 1
ATOM 2207 O O . PHE A 1 288 ? 22.554 -1.181 -20.007 1.00 84.19 288 PHE A O 1
ATOM 2214 N N . SER A 1 289 ? 21.208 -2.469 -21.263 1.00 86.56 289 SER A N 1
ATOM 2215 C CA . SER A 1 289 ? 22.040 -2.441 -22.481 1.00 86.56 289 SER A CA 1
ATOM 2216 C C . SER A 1 289 ? 21.699 -1.296 -23.443 1.00 86.56 289 SER A C 1
ATOM 2218 O O . SER A 1 289 ? 22.409 -1.073 -24.424 1.00 86.56 289 SER A O 1
ATOM 2220 N N . SER A 1 290 ? 20.621 -0.572 -23.158 1.00 89.81 290 SER A N 1
ATOM 2221 C CA . SER A 1 290 ? 20.111 0.565 -23.916 1.00 89.81 290 SER A CA 1
ATOM 2222 C C . SER A 1 290 ? 19.405 1.522 -22.966 1.00 89.81 290 SER A C 1
ATOM 2224 O O . SER A 1 290 ? 18.911 1.083 -21.935 1.00 89.81 290 SER A O 1
ATOM 2226 N N . ASP A 1 291 ? 19.326 2.784 -23.364 1.00 90.88 291 ASP A N 1
ATOM 2227 C CA . ASP A 1 291 ? 18.511 3.809 -22.716 1.00 90.88 291 ASP A CA 1
ATOM 2228 C C . ASP A 1 291 ? 17.017 3.506 -22.951 1.00 90.88 291 ASP A C 1
ATOM 2230 O O . ASP A 1 291 ? 16.609 3.301 -24.103 1.00 90.88 291 ASP A O 1
ATOM 2234 N N . LEU A 1 292 ? 16.229 3.376 -21.883 1.00 90.75 292 LEU A N 1
ATOM 2235 C CA . LEU A 1 292 ? 14.815 3.003 -21.911 1.00 90.75 292 LEU A CA 1
ATOM 2236 C C . LEU A 1 292 ? 13.938 4.187 -21.490 1.00 90.75 292 LEU A C 1
ATOM 2238 O O . LEU A 1 292 ? 14.399 5.204 -20.997 1.00 90.75 292 LEU A O 1
ATOM 2242 N N . LEU A 1 293 ? 12.640 4.103 -21.772 1.00 92.25 293 LEU A N 1
ATOM 2243 C CA . LEU A 1 293 ? 11.694 5.095 -21.257 1.00 92.25 293 LEU A CA 1
ATOM 2244 C C . LEU A 1 293 ? 11.442 4.847 -19.766 1.00 92.25 293 LEU A C 1
ATOM 2246 O O . LEU A 1 293 ? 11.485 3.702 -19.320 1.00 92.25 293 LEU A O 1
ATOM 2250 N N . ASP A 1 294 ? 11.048 5.880 -19.035 1.00 91.00 294 ASP A N 1
ATOM 2251 C CA . ASP A 1 294 ? 10.582 5.732 -17.661 1.00 91.00 294 ASP A CA 1
ATOM 2252 C C . ASP A 1 294 ? 9.351 4.815 -17.645 1.00 91.00 294 ASP A C 1
ATOM 2254 O O . ASP A 1 294 ? 8.470 4.892 -18.519 1.00 91.00 294 ASP A O 1
ATOM 2258 N N . MET A 1 295 ? 9.280 3.924 -16.657 1.00 93.56 295 MET A N 1
ATOM 2259 C CA . MET A 1 295 ? 8.166 2.989 -16.492 1.00 93.56 295 MET A CA 1
ATOM 2260 C C . MET A 1 295 ? 6.998 3.662 -15.760 1.00 93.56 295 MET A C 1
ATOM 2262 O O . MET A 1 295 ? 6.627 3.266 -14.659 1.00 93.56 295 MET A O 1
ATOM 2266 N N . ASP A 1 296 ? 6.405 4.683 -16.384 1.00 93.38 296 ASP A N 1
ATOM 2267 C CA . ASP A 1 296 ? 5.282 5.439 -15.812 1.00 93.38 296 ASP A CA 1
ATOM 2268 C C . ASP A 1 296 ? 4.075 4.538 -15.495 1.00 93.38 296 ASP A C 1
ATOM 2270 O O . ASP A 1 296 ? 3.305 4.841 -14.597 1.00 93.38 296 ASP A O 1
ATOM 2274 N N . GLU A 1 297 ? 3.890 3.423 -16.207 1.00 94.88 297 GLU A N 1
ATOM 2275 C CA . GLU A 1 297 ? 2.845 2.426 -15.931 1.00 94.88 297 GLU A CA 1
ATOM 2276 C C . GLU A 1 297 ? 2.996 1.640 -14.614 1.00 94.88 297 GLU A C 1
ATOM 2278 O O . GLU A 1 297 ? 2.104 0.856 -14.266 1.00 94.88 297 GLU A O 1
ATOM 2283 N N . ASN A 1 298 ? 4.109 1.806 -13.900 1.00 96.62 298 ASN A N 1
ATOM 2284 C CA . ASN A 1 298 ? 4.387 1.068 -12.677 1.00 96.62 298 ASN A CA 1
ATOM 2285 C C . ASN A 1 298 ? 3.524 1.557 -11.503 1.00 96.62 298 ASN A C 1
ATOM 2287 O O . ASN A 1 298 ? 3.398 2.760 -11.289 1.00 96.62 298 ASN A O 1
ATOM 2291 N N . PHE A 1 299 ? 2.991 0.645 -10.687 1.00 97.69 299 PHE A N 1
ATOM 2292 C CA . PHE A 1 299 ? 2.247 1.020 -9.477 1.00 97.69 299 PHE A CA 1
ATOM 2293 C C . PHE A 1 299 ? 3.083 1.814 -8.466 1.00 97.69 299 PHE A C 1
ATOM 2295 O O . PHE A 1 299 ? 2.497 2.543 -7.679 1.00 97.69 299 PHE A O 1
ATOM 2302 N N . MET A 1 300 ? 4.418 1.716 -8.503 1.00 96.00 300 MET A N 1
ATOM 2303 C CA . MET A 1 300 ? 5.341 2.480 -7.651 1.00 96.00 300 MET A CA 1
ATOM 2304 C C . MET A 1 300 ? 5.772 3.831 -8.257 1.00 96.00 300 MET A C 1
ATOM 2306 O O . MET A 1 300 ? 6.630 4.511 -7.691 1.00 96.00 300 MET A O 1
ATOM 2310 N N . ALA A 1 301 ? 5.197 4.234 -9.395 1.00 92.56 301 ALA A N 1
ATOM 2311 C CA . ALA A 1 301 ? 5.280 5.598 -9.914 1.00 92.56 301 ALA A CA 1
ATOM 2312 C C . ALA A 1 301 ? 4.149 6.476 -9.331 1.00 92.56 301 ALA A C 1
ATOM 2314 O O . ALA A 1 301 ? 3.243 5.978 -8.665 1.00 92.56 301 ALA A O 1
ATOM 2315 N N . TYR A 1 302 ? 4.174 7.786 -9.603 1.00 92.12 302 TYR A N 1
ATOM 2316 C CA . TYR A 1 302 ? 3.106 8.735 -9.220 1.00 92.12 302 TYR A CA 1
ATOM 2317 C C . TYR A 1 302 ? 2.170 9.114 -10.377 1.00 92.12 302 TYR A C 1
ATOM 2319 O O . TYR A 1 302 ? 1.377 10.056 -10.278 1.00 92.12 302 TYR A O 1
ATOM 2327 N N . SER A 1 303 ? 2.256 8.382 -11.485 1.00 91.81 303 SER A N 1
ATOM 2328 C CA . SER A 1 303 ? 1.413 8.605 -12.653 1.00 91.81 303 SER A CA 1
ATOM 2329 C C . SER A 1 303 ? -0.050 8.257 -12.361 1.00 91.81 303 SER A C 1
ATOM 2331 O O . SER A 1 303 ? -0.385 7.554 -11.408 1.00 91.81 303 SER A O 1
ATOM 2333 N N . GLN A 1 304 ? -0.952 8.738 -13.214 1.00 91.88 304 GLN A N 1
ATOM 2334 C CA . GLN A 1 304 ? -2.352 8.321 -13.180 1.00 91.88 304 GLN A CA 1
ATOM 2335 C C . GLN A 1 304 ? -2.568 7.104 -14.081 1.00 91.88 304 GLN A C 1
ATOM 2337 O O . GLN A 1 304 ? -2.092 7.068 -15.221 1.00 91.88 304 GLN A O 1
ATOM 2342 N N . ASN A 1 305 ? -3.407 6.173 -13.627 1.00 89.94 305 ASN A N 1
ATOM 2343 C CA . ASN A 1 305 ? -3.701 4.904 -14.295 1.00 89.94 305 ASN A CA 1
ATOM 2344 C C . ASN A 1 305 ? -2.483 3.967 -14.467 1.00 89.94 305 ASN A C 1
ATOM 2346 O O . ASN A 1 305 ? -2.287 3.432 -15.568 1.00 89.94 305 ASN A O 1
ATOM 2350 N N . PRO A 1 306 ? -1.662 3.743 -13.420 1.00 95.19 306 PRO A N 1
ATOM 2351 C CA . PRO A 1 306 ? -0.686 2.661 -13.443 1.00 95.19 306 PRO A CA 1
ATOM 2352 C C . PRO A 1 306 ? -1.403 1.308 -13.529 1.00 95.19 306 PRO A C 1
ATOM 2354 O O . PRO A 1 306 ? -2.581 1.185 -13.182 1.00 95.19 306 PRO A O 1
ATOM 2357 N N . TRP A 1 307 ? -0.705 0.283 -14.011 1.00 96.56 307 TRP A N 1
ATOM 2358 C CA . TRP A 1 307 ? -1.322 -1.024 -14.252 1.00 96.56 307 TRP A CA 1
ATOM 2359 C C . TRP A 1 307 ? -0.405 -2.229 -14.034 1.00 96.56 307 TRP A C 1
ATOM 2361 O O . TRP A 1 307 ? -0.853 -3.358 -14.259 1.00 96.56 307 TRP A O 1
ATOM 2371 N N . MET A 1 308 ? 0.857 -2.040 -13.630 1.00 97.75 308 MET A N 1
ATOM 2372 C CA . MET A 1 308 ? 1.775 -3.166 -13.450 1.00 97.75 308 MET A CA 1
ATOM 2373 C C . MET A 1 308 ? 2.771 -3.034 -12.300 1.00 97.75 308 MET A C 1
ATOM 2375 O O . MET A 1 308 ? 3.250 -1.953 -11.976 1.00 97.75 308 MET A O 1
ATOM 2379 N N . PHE A 1 309 ? 3.157 -4.199 -11.779 1.00 98.19 309 PHE A N 1
ATOM 2380 C CA . PHE A 1 309 ? 4.468 -4.435 -11.179 1.00 98.19 309 PHE A CA 1
ATOM 2381 C C . PHE A 1 309 ? 5.386 -5.128 -12.195 1.00 98.19 309 PHE A C 1
ATOM 2383 O O . PHE A 1 309 ? 4.907 -5.864 -13.068 1.00 98.19 309 PHE A O 1
ATOM 2390 N N . SER A 1 310 ? 6.695 -4.929 -12.078 1.00 96.56 310 SER A N 1
ATOM 2391 C CA . SER A 1 310 ? 7.710 -5.635 -12.864 1.00 96.56 310 SER A CA 1
ATOM 2392 C C . SER A 1 310 ? 7.991 -7.051 -12.321 1.00 96.56 310 SER A C 1
ATOM 2394 O O . SER A 1 310 ? 7.458 -7.445 -11.276 1.00 96.56 310 SER A O 1
ATOM 2396 N N . HIS A 1 311 ? 8.801 -7.861 -13.011 1.00 94.69 311 HIS A N 1
ATOM 2397 C CA . HIS A 1 311 ? 9.160 -9.198 -12.523 1.00 94.69 311 HIS A CA 1
ATOM 2398 C C . HIS A 1 311 ? 10.053 -9.119 -11.289 1.00 94.69 311 HIS A C 1
ATOM 2400 O O . HIS A 1 311 ? 9.853 -9.910 -10.362 1.00 94.69 311 HIS A O 1
ATOM 2406 N N . ASP A 1 312 ? 10.988 -8.169 -11.238 1.00 93.94 312 ASP A N 1
ATOM 2407 C CA . ASP A 1 312 ? 11.881 -8.044 -10.084 1.00 93.94 312 ASP A CA 1
ATOM 2408 C C . ASP A 1 312 ? 11.199 -7.396 -8.882 1.00 93.94 312 ASP A C 1
ATOM 2410 O O . ASP A 1 312 ? 11.440 -7.838 -7.760 1.00 93.94 312 ASP A O 1
ATOM 2414 N N . GLN A 1 313 ? 10.221 -6.504 -9.082 1.00 96.75 313 GLN A N 1
ATOM 2415 C CA . GLN A 1 313 ? 9.341 -6.067 -7.990 1.00 96.75 313 GLN A CA 1
ATOM 2416 C C . GLN A 1 313 ? 8.578 -7.249 -7.386 1.00 96.75 313 GLN A C 1
ATOM 2418 O O . GLN A 1 313 ? 8.500 -7.406 -6.168 1.00 96.75 313 GLN A O 1
ATOM 2423 N N . VAL A 1 314 ? 8.053 -8.144 -8.227 1.00 96.31 314 VAL A N 1
ATOM 2424 C CA . VAL A 1 314 ? 7.414 -9.375 -7.747 1.00 96.31 314 VAL A CA 1
ATOM 2425 C C . VAL A 1 314 ? 8.399 -10.257 -6.972 1.00 96.31 314 VAL A C 1
ATOM 2427 O O . VAL A 1 314 ? 8.020 -10.864 -5.966 1.00 96.31 314 VAL A O 1
ATOM 2430 N N . ASN A 1 315 ? 9.651 -10.359 -7.420 1.00 94.00 315 ASN A N 1
ATOM 2431 C CA . ASN A 1 315 ? 10.677 -11.131 -6.723 1.00 94.00 315 ASN A CA 1
ATOM 2432 C C . ASN A 1 315 ? 11.025 -10.510 -5.361 1.00 94.00 315 ASN A C 1
ATOM 2434 O O . ASN A 1 315 ? 11.082 -11.254 -4.381 1.00 94.00 315 ASN A O 1
ATOM 2438 N N . ALA A 1 316 ? 11.170 -9.185 -5.287 1.00 95.31 316 ALA A N 1
ATOM 2439 C CA . ALA A 1 316 ? 11.427 -8.438 -4.058 1.00 95.31 316 ALA A CA 1
ATOM 2440 C C . ALA A 1 316 ? 10.290 -8.601 -3.038 1.00 95.31 316 ALA A C 1
ATOM 2442 O O . ALA A 1 316 ? 10.537 -9.026 -1.910 1.00 95.31 316 ALA A O 1
ATOM 2443 N N . MET A 1 317 ? 9.031 -8.408 -3.450 1.00 97.00 317 MET A N 1
ATOM 2444 C CA . MET A 1 317 ? 7.875 -8.621 -2.566 1.00 97.00 317 MET A CA 1
ATOM 2445 C C . MET A 1 317 ? 7.823 -10.050 -2.017 1.00 97.00 317 MET A C 1
ATOM 2447 O O . MET A 1 317 ? 7.538 -10.282 -0.840 1.00 97.00 317 MET A O 1
ATOM 2451 N N . ASN A 1 318 ? 8.119 -11.038 -2.864 1.00 94.69 318 ASN A N 1
ATOM 2452 C CA . ASN A 1 318 ? 8.138 -12.432 -2.445 1.00 94.69 318 ASN A CA 1
ATOM 2453 C C . ASN A 1 318 ? 9.311 -12.715 -1.494 1.00 94.69 318 ASN A C 1
ATOM 2455 O O . ASN A 1 318 ? 9.134 -13.459 -0.533 1.00 94.69 318 ASN A O 1
ATOM 2459 N N . ALA A 1 319 ? 10.482 -12.116 -1.715 1.00 95.25 319 ALA A N 1
ATOM 2460 C CA . ALA A 1 319 ? 11.620 -12.220 -0.807 1.00 95.25 319 ALA A CA 1
ATOM 2461 C C . ALA A 1 319 ? 11.264 -11.674 0.581 1.00 95.25 319 ALA A C 1
ATOM 2463 O O . ALA A 1 319 ? 11.323 -12.429 1.553 1.00 95.25 319 ALA A O 1
ATOM 2464 N N . THR A 1 320 ? 10.703 -10.462 0.643 1.00 96.31 320 THR A N 1
ATOM 2465 C CA . THR A 1 320 ? 10.202 -9.854 1.881 1.00 96.31 320 THR A CA 1
ATOM 2466 C C . THR A 1 320 ? 9.175 -10.756 2.589 1.00 96.31 320 THR A C 1
ATOM 2468 O O . THR A 1 320 ? 9.252 -10.952 3.804 1.00 96.31 320 THR A O 1
ATOM 2471 N N . LEU A 1 321 ? 8.245 -11.382 1.852 1.00 96.75 321 LEU A N 1
ATOM 2472 C CA . LEU A 1 321 ? 7.267 -12.340 2.400 1.00 96.75 321 LEU A CA 1
ATOM 2473 C C . LEU A 1 321 ? 7.880 -13.668 2.872 1.00 96.75 321 LEU A C 1
ATOM 2475 O O . LEU A 1 321 ? 7.261 -14.375 3.663 1.00 96.75 321 LEU A O 1
ATOM 2479 N N . ASN A 1 322 ? 9.059 -14.055 2.386 1.00 94.81 322 ASN A N 1
ATOM 2480 C CA . ASN A 1 322 ? 9.778 -15.242 2.860 1.00 94.81 322 ASN A CA 1
ATOM 2481 C C . ASN A 1 322 ? 10.807 -14.921 3.955 1.00 94.81 322 ASN A C 1
ATOM 2483 O O . ASN A 1 322 ? 11.224 -15.842 4.656 1.00 94.81 322 ASN A O 1
ATOM 2487 N N . GLY A 1 323 ? 11.191 -13.654 4.105 1.00 95.00 323 GLY A N 1
ATOM 2488 C CA . GLY A 1 323 ? 12.067 -13.143 5.152 1.00 95.00 323 GLY A CA 1
ATOM 2489 C C . GLY A 1 323 ? 11.276 -12.494 6.286 1.00 95.00 323 GLY A C 1
ATOM 2490 O O . GLY A 1 323 ? 10.569 -13.177 7.036 1.00 95.00 323 GLY A O 1
ATOM 2491 N N . GLU A 1 324 ? 11.397 -11.169 6.395 1.00 95.50 324 GLU A N 1
ATOM 2492 C CA . GLU A 1 324 ? 10.841 -10.350 7.483 1.00 95.50 324 GLU A CA 1
ATOM 2493 C C . GLU A 1 324 ? 9.340 -10.592 7.710 1.00 95.50 324 GLU A C 1
ATOM 2495 O O . GLU A 1 324 ? 8.879 -10.676 8.847 1.00 95.50 324 GLU A O 1
ATOM 2500 N N . ARG A 1 325 ? 8.566 -10.782 6.633 1.00 97.00 325 ARG A N 1
ATOM 2501 C CA . ARG A 1 325 ? 7.108 -10.988 6.695 1.00 97.00 325 ARG A CA 1
ATOM 2502 C C . ARG A 1 325 ? 6.688 -12.457 6.593 1.00 97.00 325 ARG A C 1
ATOM 2504 O O . ARG A 1 325 ? 5.541 -12.760 6.263 1.00 97.00 325 ARG A O 1
ATOM 2511 N N . SER A 1 326 ? 7.583 -13.389 6.920 1.00 96.69 326 SER A N 1
ATOM 2512 C CA . SER A 1 326 ? 7.301 -14.833 6.878 1.00 96.69 326 SER A CA 1
ATOM 2513 C C . SER A 1 326 ? 6.173 -15.279 7.811 1.00 96.69 326 SER A C 1
ATOM 2515 O O . SER A 1 326 ? 5.440 -16.208 7.467 1.00 96.69 326 SER A O 1
ATOM 2517 N N . ILE A 1 327 ? 5.980 -14.620 8.958 1.00 97.06 327 ILE A N 1
ATOM 2518 C CA . ILE A 1 327 ? 4.855 -14.924 9.857 1.00 97.06 327 ILE A CA 1
ATOM 2519 C C . ILE A 1 327 ? 3.530 -14.495 9.216 1.00 97.06 327 ILE A C 1
ATOM 2521 O O . ILE A 1 327 ? 2.583 -15.278 9.231 1.00 97.06 327 ILE A O 1
ATOM 2525 N N . LEU A 1 328 ? 3.488 -13.326 8.566 1.00 97.12 328 LEU A N 1
ATOM 2526 C CA . LEU A 1 328 ? 2.291 -12.828 7.883 1.00 97.12 328 LEU A CA 1
ATOM 2527 C C . LEU A 1 328 ? 1.907 -13.746 6.722 1.00 97.12 328 LEU A C 1
ATOM 2529 O O . LEU A 1 328 ? 0.759 -14.173 6.621 1.00 97.12 328 LEU A O 1
ATOM 2533 N N . LYS A 1 329 ? 2.891 -14.115 5.892 1.00 95.56 329 LYS A N 1
ATOM 2534 C CA . LYS A 1 329 ? 2.716 -15.058 4.779 1.00 95.56 329 LYS A CA 1
ATOM 2535 C C . LYS A 1 329 ? 2.117 -16.395 5.227 1.00 95.56 329 LYS A C 1
ATOM 2537 O O . LYS A 1 329 ? 1.334 -16.991 4.495 1.00 95.56 329 LYS A O 1
ATOM 2542 N N . ASN A 1 330 ? 2.537 -16.894 6.388 1.00 93.69 330 ASN A N 1
ATOM 2543 C CA . ASN A 1 330 ? 2.110 -18.187 6.929 1.00 93.69 330 ASN A CA 1
ATOM 2544 C C . ASN A 1 330 ? 1.056 -18.037 8.039 1.00 93.69 330 ASN A C 1
ATOM 2546 O O . ASN A 1 330 ? 0.872 -18.958 8.842 1.00 93.69 330 ASN A O 1
ATOM 2550 N N . SER A 1 331 ? 0.393 -16.880 8.114 1.00 92.56 331 SER A N 1
ATOM 2551 C CA . SER A 1 331 ? -0.592 -16.592 9.148 1.00 92.56 331 SER A CA 1
ATOM 2552 C C . SER A 1 331 ? -1.737 -17.600 9.076 1.00 92.56 331 SER A C 1
ATOM 2554 O O . SER A 1 331 ? -2.271 -17.902 8.011 1.00 92.56 331 SER A O 1
ATOM 2556 N N . ASN A 1 332 ? -2.118 -18.143 10.231 1.00 91.00 332 ASN A N 1
ATOM 2557 C CA . ASN A 1 332 ? -3.232 -19.084 10.358 1.00 91.00 332 ASN A CA 1
ATOM 2558 C C . ASN A 1 332 ? -4.560 -18.387 10.691 1.00 91.00 332 ASN A C 1
ATOM 2560 O O . ASN A 1 332 ? -5.532 -19.057 11.051 1.00 91.00 332 ASN A O 1
ATOM 2564 N N . VAL A 1 333 ? -4.589 -17.053 10.618 1.00 94.12 333 VAL A N 1
ATOM 2565 C CA . VAL A 1 333 ? -5.809 -16.263 10.760 1.00 94.12 333 VAL A CA 1
ATOM 2566 C C . VAL A 1 333 ? -6.797 -16.712 9.690 1.00 94.12 333 VAL A C 1
ATOM 2568 O O . VAL A 1 333 ? -6.480 -16.758 8.504 1.00 94.12 333 VAL A O 1
ATOM 2571 N N . THR A 1 334 ? -8.012 -17.050 10.105 1.00 96.06 334 THR A N 1
ATOM 2572 C CA . THR A 1 334 ? -9.088 -17.354 9.166 1.00 96.06 334 THR A CA 1
ATOM 2573 C C . THR A 1 334 ? -9.538 -16.070 8.481 1.00 96.06 334 THR A C 1
ATOM 2575 O O . THR A 1 334 ? -9.709 -15.036 9.132 1.00 96.06 334 THR A O 1
ATOM 2578 N N . VAL A 1 335 ? -9.788 -16.126 7.179 1.00 97.19 335 VAL A N 1
ATOM 2579 C CA . VAL A 1 335 ? -10.134 -14.958 6.358 1.00 97.19 335 VAL A CA 1
ATOM 2580 C C . VAL A 1 335 ? -11.397 -15.202 5.536 1.00 97.19 335 VAL A C 1
ATOM 2582 O O . VAL A 1 335 ? -11.813 -16.348 5.363 1.00 97.19 335 VAL A O 1
ATOM 2585 N N . ASN A 1 336 ? -11.999 -14.119 5.049 1.00 94.62 336 ASN A N 1
ATOM 2586 C CA . ASN A 1 336 ? -13.102 -14.132 4.098 1.00 94.62 336 ASN A CA 1
ATOM 2587 C C . ASN A 1 336 ? -12.644 -13.489 2.783 1.00 94.62 336 ASN A C 1
ATOM 2589 O O . ASN A 1 336 ? -12.421 -12.276 2.736 1.00 94.62 336 ASN A O 1
ATOM 2593 N N . CYS A 1 337 ? -12.489 -14.339 1.771 1.00 90.44 337 CYS A N 1
ATOM 2594 C CA . CYS A 1 337 ? -12.338 -14.016 0.360 1.00 90.44 337 CYS A CA 1
ATOM 2595 C C . CYS A 1 337 ? -13.653 -14.476 -0.317 1.00 90.44 337 CYS A C 1
ATOM 2597 O O . CYS A 1 337 ? -14.203 -13.715 -1.132 1.00 90.44 337 CYS A O 1
#

pLDDT: mean 89.2, std 12.48, range [43.38, 98.88]

Sequence (337 aa):
MNNEIEKNEEYLENRKRLIAEDKLWINQNSTASNKRSTITIPIVVHVIHRTNHANIGSGTNISDARIEDAIRILNEDYSKTNPEFPNPPRNTFLSSSGNPNLEFCLATIDPSGNPTNGITRTATTQTNWDADDQGGWGSDGEANAMKKTSSGGIDSWDYQRYLNIWVCDLTNSQSGGMTLGYAYLPGLPSGGWSGDQTWKDGLVVDFQWFGTIQGASGDGRTATHEIGHYLGLNHTFCESQSGGCCDNDDNNVDDTPLCYDSNNDGPYFGPVTSSTNNNTCNDIGQGFSSDLLDMDENFMAYSQNPWMFSHDQVNAMNATLNGERSILKNSNVTVNC